Protein AF-A0A1V1P252-F1 (afdb_monomer_lite)

Sequence (259 aa):
MLVSGSYIGWMTQMMRDMFVGGRLRENEISSSLTFEEGMTAVYQYANYNQIELSYPLAIVINILAQSNPYYISSILETEWSERDFTSFSGIINTFAYEIIDRRSELHKTWIEYISSTLSKVNEKYAKKILLTLSKEREKEFARDEILDLIGWSEDQEAVLEKKLSQLIYGDLITQGRSAYHYKGIADDVLYLIFYHKYNFEIYHQESNVQGELYKKIEHLEKDKKSMQSQINELKGRMLELVVLRELNKCKKEKQALNI

Radius of gyration: 25.16 Å; chains: 1; bounding box: 51×50×89 Å

pLDDT: mean 89.25, std 8.89, range [43.81, 98.25]

Secondary structure (DSSP, 8-state):
-----S-HHHHHHHHHHHSTTT-S------SSPPHHHHHHHHHHHHHHTT----HHHHHHHHHHTTT-HHHHHHHHS---TT--SSSHHHHHHHHHHHHH-TTSHHHHHHHHHHHHHHTTS-HHHHHHHHHHHHHTTTS-EEHHHHHHHHT--GGGHHHHHHHHHHHHHTTSEEE-SSTTEEEE-S-HHHHHHHHHHHHHHHHS----HHHHHHHHHHHHHHHHHHHHHHHHHHHHHHHHHHHHHHHHHHHHHHHHS--

Organism: NCBI:txid890399

Foldseek 3Di:
DDDDDDLCLQVVVVCCVVPPDPNDDDDDDDLADPLVVLLVLLVVLCVVLVHDADPVLSSLQSVLQVRRSVSSNLLSVWPDPQADRPDPLSSLVSSLCLLQPCPGPNPVVVCVLVVVLCVVAPNLLVLQVLLVQQVVQVDKDFLVNSCVSSVHDPVCSVVSLVSVSSCVSSVSWDADPDSRIIHGPPDNSSNLNSQQPCVCVVPVDHHDSSVVSVVVVVVVVVVVVVVVVVVVVVVVVVVVVVVVVVVVVVVVVVVVVPD

Structure (mmCIF, N/CA/C/O backbone):
data_AF-A0A1V1P252-F1
#
_entry.id   AF-A0A1V1P252-F1
#
loop_
_atom_site.group_PDB
_atom_site.id
_atom_site.type_symbol
_atom_site.label_atom_id
_atom_site.label_alt_id
_atom_site.label_comp_id
_atom_site.label_asym_id
_atom_site.label_entity_id
_atom_site.label_seq_id
_atom_site.pdbx_PDB_ins_code
_atom_site.Cartn_x
_atom_site.Cartn_y
_atom_site.Cartn_z
_atom_site.occupancy
_atom_site.B_iso_or_equiv
_atom_site.auth_seq_id
_atom_site.auth_comp_id
_atom_site.auth_asym_id
_atom_site.auth_atom_id
_atom_site.pdbx_PDB_model_num
ATOM 1 N N . MET A 1 1 ? -7.904 26.382 -14.643 1.00 65.69 1 MET A N 1
ATOM 2 C CA . MET A 1 1 ? -8.345 25.090 -15.202 1.00 65.69 1 MET A CA 1
ATOM 3 C C . MET A 1 1 ? -7.940 24.023 -14.205 1.00 65.69 1 MET A C 1
ATOM 5 O O . MET A 1 1 ? -6.755 23.933 -13.917 1.00 65.69 1 MET A O 1
ATOM 9 N N . LEU A 1 2 ? -8.905 23.327 -13.606 1.00 67.00 2 LEU A N 1
ATOM 10 C CA . LEU A 1 2 ? -8.645 22.154 -12.771 1.00 67.00 2 LEU A CA 1
ATOM 11 C C . LEU A 1 2 ? -8.702 20.940 -13.699 1.00 67.00 2 LEU A C 1
ATOM 13 O O . LEU A 1 2 ? -9.687 20.792 -14.420 1.00 67.00 2 LEU A O 1
ATOM 17 N N . VAL A 1 3 ? -7.657 20.119 -13.711 1.00 64.50 3 VAL A N 1
ATOM 18 C CA . VAL A 1 3 ? -7.653 18.844 -14.433 1.00 64.50 3 VAL A CA 1
ATOM 19 C C . VAL A 1 3 ? -7.411 17.751 -13.403 1.00 64.50 3 VAL A C 1
ATOM 21 O O . VAL A 1 3 ? -6.432 17.820 -12.666 1.00 64.50 3 VAL A O 1
ATOM 24 N N . SER A 1 4 ? -8.326 16.790 -13.323 1.00 66.38 4 SER A N 1
ATOM 25 C CA . SER A 1 4 ? -8.248 15.629 -12.436 1.00 66.38 4 SER A CA 1
ATOM 26 C C . SER A 1 4 ? -8.407 14.345 -13.245 1.00 66.38 4 SER A C 1
ATOM 28 O O . SER A 1 4 ? -8.959 14.353 -14.346 1.00 66.38 4 SER A O 1
ATOM 30 N N . GLY A 1 5 ? -7.910 13.240 -12.701 1.00 62.06 5 GLY A N 1
ATOM 31 C CA . GLY A 1 5 ? -7.955 11.934 -13.345 1.00 62.06 5 GLY A CA 1
ATOM 32 C C . GLY A 1 5 ? -7.096 10.922 -12.600 1.00 62.06 5 GLY A C 1
ATOM 33 O O . GLY A 1 5 ? -6.225 11.294 -11.819 1.00 62.06 5 GLY A O 1
ATOM 34 N N . SER A 1 6 ? -7.371 9.646 -12.843 1.00 62.56 6 SER A N 1
ATOM 35 C CA . SER A 1 6 ? -6.838 8.534 -12.051 1.00 62.56 6 SER A CA 1
ATOM 36 C C . SER A 1 6 ? -5.469 8.019 -12.516 1.00 62.56 6 SER A C 1
ATOM 38 O O . SER A 1 6 ? -4.817 7.294 -11.781 1.00 62.56 6 SER A O 1
ATOM 40 N N . TYR A 1 7 ? -5.028 8.396 -13.722 1.00 70.38 7 TYR A N 1
ATOM 41 C CA . TYR A 1 7 ? -3.687 8.116 -14.255 1.00 70.38 7 TYR A CA 1
ATOM 42 C C . TYR A 1 7 ? -2.835 9.388 -14.181 1.00 70.38 7 TYR A C 1
ATOM 44 O O . TYR A 1 7 ? -2.593 10.053 -15.197 1.00 70.38 7 TYR A O 1
ATOM 52 N N . ILE A 1 8 ? -2.457 9.786 -12.967 1.00 75.81 8 ILE A N 1
ATOM 53 C CA . ILE A 1 8 ? -1.821 11.082 -12.708 1.00 75.81 8 ILE A CA 1
ATOM 54 C C . ILE A 1 8 ? -0.468 11.154 -13.415 1.00 75.81 8 ILE A C 1
ATOM 56 O O . ILE A 1 8 ? -0.193 12.164 -14.068 1.00 75.81 8 ILE A O 1
ATOM 60 N N . GLY A 1 9 ? 0.335 10.089 -13.380 1.00 78.69 9 GLY A N 1
ATOM 61 C CA . GLY A 1 9 ? 1.629 10.031 -14.058 1.00 78.69 9 GLY A CA 1
ATOM 62 C C . GLY A 1 9 ? 1.519 10.260 -15.570 1.00 78.69 9 GLY A C 1
ATOM 63 O O . GLY A 1 9 ? 2.200 11.128 -16.123 1.00 78.69 9 GLY A O 1
ATOM 64 N N . TRP A 1 10 ? 0.595 9.564 -16.240 1.00 78.31 10 TRP A N 1
ATOM 65 C CA . TRP A 1 10 ? 0.338 9.727 -17.677 1.00 78.31 10 TRP A CA 1
ATOM 66 C C . TRP A 1 10 ? -0.190 11.112 -18.043 1.00 78.31 10 TRP A C 1
ATOM 68 O O . TRP A 1 10 ? 0.282 11.722 -19.004 1.00 78.31 10 TRP A O 1
ATOM 78 N N . MET A 1 11 ? -1.152 11.633 -17.280 1.00 83.12 11 MET A N 1
ATOM 79 C CA . MET A 1 11 ? -1.670 12.980 -17.512 1.00 83.12 11 MET A CA 1
ATOM 80 C C . MET A 1 11 ? -0.582 14.034 -17.318 1.00 83.12 11 MET A C 1
ATOM 82 O O . MET A 1 11 ? -0.460 14.947 -18.133 1.00 83.12 11 MET A O 1
ATOM 86 N N . THR A 1 12 ? 0.234 13.894 -16.274 1.00 80.50 12 THR A N 1
ATOM 87 C CA . THR A 1 12 ? 1.339 14.811 -15.979 1.00 80.50 12 THR A CA 1
ATOM 88 C C . THR A 1 12 ? 2.374 14.776 -17.095 1.00 80.50 12 THR A C 1
ATOM 90 O O . THR A 1 12 ? 2.838 15.829 -17.529 1.00 80.50 12 THR A O 1
ATOM 93 N N . GLN A 1 13 ? 2.687 13.592 -17.629 1.00 80.38 13 GLN A N 1
ATOM 94 C CA . GLN A 1 13 ? 3.563 13.457 -18.790 1.00 80.38 13 GLN A CA 1
ATOM 95 C C . GLN A 1 13 ? 2.998 14.201 -20.008 1.00 80.38 13 GLN A C 1
ATOM 97 O O . GLN A 1 13 ? 3.677 15.063 -20.561 1.00 80.38 13 GLN A O 1
ATOM 102 N N . MET A 1 14 ? 1.739 13.940 -20.376 1.00 82.81 14 MET A N 1
ATOM 103 C CA . MET A 1 14 ? 1.089 14.625 -21.501 1.00 82.81 14 MET A CA 1
ATOM 104 C C . MET A 1 14 ? 1.091 16.148 -21.321 1.00 82.81 14 MET A C 1
ATOM 106 O O . MET A 1 14 ? 1.368 16.896 -22.257 1.00 82.81 14 MET A O 1
ATOM 110 N N . MET A 1 15 ? 0.811 16.626 -20.106 1.00 83.94 15 MET A N 1
ATOM 111 C CA . MET A 1 15 ? 0.840 18.052 -19.795 1.00 83.94 15 MET A CA 1
ATOM 112 C C . MET A 1 15 ? 2.245 18.642 -19.898 1.00 83.94 15 MET A C 1
ATOM 114 O O . MET A 1 15 ? 2.388 19.746 -20.416 1.00 83.94 15 MET A O 1
ATOM 118 N N . ARG A 1 16 ? 3.283 17.935 -19.444 1.00 81.56 16 ARG A N 1
ATOM 119 C CA . ARG A 1 16 ? 4.677 18.396 -19.545 1.00 81.56 16 ARG A CA 1
ATOM 120 C C . ARG A 1 16 ? 5.154 18.469 -20.994 1.00 81.56 16 ARG A C 1
ATOM 122 O O . ARG A 1 16 ? 5.845 19.427 -21.341 1.00 81.56 16 ARG A O 1
ATOM 129 N N . ASP A 1 17 ? 4.721 17.533 -21.835 1.00 84.06 17 ASP A N 1
ATOM 130 C CA . ASP A 1 17 ? 5.023 17.537 -23.269 1.00 84.06 17 ASP A CA 1
ATOM 131 C C . ASP A 1 17 ? 4.350 18.722 -23.986 1.00 84.06 17 ASP A C 1
ATOM 133 O O . ASP A 1 17 ? 4.949 19.361 -24.853 1.00 84.06 17 ASP A O 1
ATOM 137 N N . MET A 1 18 ? 3.117 19.066 -23.599 1.00 84.81 18 MET A N 1
ATOM 138 C CA . MET A 1 18 ? 2.364 20.173 -24.204 1.00 84.81 18 MET A CA 1
ATOM 139 C C . MET A 1 18 ? 2.724 21.555 -23.632 1.00 84.81 18 MET A C 1
ATOM 141 O O . MET A 1 18 ? 2.702 22.557 -24.352 1.00 84.81 18 MET A O 1
ATOM 145 N N . PHE A 1 19 ? 3.055 21.639 -22.343 1.00 84.12 19 PHE A N 1
ATOM 146 C CA . PHE A 1 19 ? 3.259 22.887 -21.600 1.00 84.12 19 PHE A CA 1
ATOM 147 C C . PHE A 1 19 ? 4.690 22.998 -21.056 1.00 84.12 19 PHE A C 1
ATOM 149 O O . PHE A 1 19 ? 4.935 23.077 -19.851 1.00 84.12 19 PHE A O 1
ATOM 156 N N . VAL A 1 20 ? 5.645 23.058 -21.984 1.00 81.44 20 VAL A N 1
ATOM 157 C CA . VAL A 1 20 ? 7.089 23.117 -21.706 1.00 81.44 20 VAL A CA 1
ATOM 158 C C . VAL A 1 20 ? 7.492 24.392 -20.948 1.00 81.44 20 VAL A C 1
ATOM 160 O O . VAL A 1 20 ? 6.924 25.467 -21.155 1.00 81.44 20 VAL A O 1
ATOM 163 N N . GLY A 1 21 ? 8.531 24.291 -20.112 1.00 79.06 21 GLY A N 1
ATOM 164 C CA . GLY A 1 21 ? 9.187 25.440 -19.474 1.00 79.06 21 GLY A CA 1
ATOM 165 C C . GLY A 1 21 ? 8.569 25.880 -18.145 1.00 79.06 21 GLY A C 1
ATOM 166 O O . GLY A 1 21 ? 8.622 27.062 -17.822 1.00 79.06 21 GLY A O 1
ATOM 167 N N . GLY A 1 22 ? 7.955 24.959 -17.392 1.00 75.50 22 GLY A N 1
ATOM 168 C CA . GLY A 1 22 ? 7.404 25.253 -16.060 1.00 75.50 22 GLY A CA 1
ATOM 169 C C . GLY A 1 22 ? 6.132 26.105 -16.091 1.00 75.50 22 GLY A C 1
ATOM 170 O O . GLY A 1 22 ? 5.841 26.830 -15.146 1.00 75.50 22 GLY A O 1
ATOM 171 N N . ARG A 1 23 ? 5.376 26.048 -17.195 1.00 82.81 23 ARG A N 1
ATOM 172 C CA . ARG A 1 23 ? 4.155 26.847 -17.402 1.00 82.81 23 ARG A CA 1
ATOM 173 C C . ARG A 1 23 ? 2.971 26.402 -16.541 1.00 82.81 23 ARG A C 1
ATOM 175 O O . ARG A 1 23 ? 1.981 27.124 -16.458 1.00 82.81 23 ARG A O 1
ATOM 182 N N . LEU A 1 24 ? 3.062 25.225 -15.929 1.00 81.81 24 LEU A N 1
ATOM 183 C CA . LEU A 1 24 ? 2.060 24.681 -15.025 1.00 81.81 24 LEU A CA 1
ATOM 184 C C . LEU A 1 24 ? 2.634 24.597 -13.614 1.00 81.81 24 LEU A C 1
ATOM 186 O O . LEU A 1 24 ? 3.789 24.224 -13.422 1.00 81.81 24 LEU A O 1
ATOM 190 N N . ARG A 1 25 ? 1.798 24.935 -12.631 1.00 79.81 25 ARG A N 1
ATOM 191 C CA . ARG A 1 25 ? 2.077 24.688 -11.219 1.00 79.81 25 ARG A CA 1
ATOM 192 C C . ARG A 1 25 ? 1.391 23.391 -10.817 1.00 79.81 25 ARG A C 1
ATOM 194 O O . ARG A 1 25 ? 0.171 23.289 -10.917 1.00 79.81 25 ARG A O 1
ATOM 201 N N . GLU A 1 26 ? 2.180 22.443 -10.343 1.00 77.12 26 GLU A N 1
ATOM 202 C CA . GLU A 1 26 ? 1.696 21.188 -9.780 1.00 77.12 26 GLU A CA 1
ATOM 203 C C . GLU A 1 26 ? 1.415 21.414 -8.284 1.00 77.12 26 GLU A C 1
ATOM 205 O O . GLU A 1 26 ? 2.246 21.974 -7.567 1.00 77.12 26 GLU A O 1
ATOM 210 N N . ASN A 1 27 ? 0.220 21.044 -7.824 1.00 80.38 27 ASN A N 1
ATOM 211 C CA . ASN A 1 27 ? -0.103 20.968 -6.402 1.00 80.38 27 ASN A CA 1
ATOM 212 C C . ASN A 1 27 ? -0.583 19.543 -6.140 1.00 80.38 27 ASN A C 1
ATOM 214 O O . ASN A 1 27 ? -1.620 19.138 -6.666 1.00 80.38 27 ASN A O 1
ATOM 218 N N . GLU A 1 28 ? 0.188 18.796 -5.363 1.00 77.88 28 GLU A N 1
ATOM 219 C CA . GLU A 1 28 ? -0.139 17.423 -5.004 1.00 77.88 28 GLU A CA 1
ATOM 220 C C . GLU A 1 28 ? -1.173 17.404 -3.874 1.00 77.88 28 GLU A C 1
ATOM 222 O O . GLU A 1 28 ? -1.102 18.195 -2.930 1.00 77.88 28 GLU A O 1
ATOM 227 N N . ILE A 1 29 ? -2.146 16.504 -3.987 1.00 82.25 29 ILE A N 1
ATOM 228 C CA . ILE A 1 29 ? -3.116 16.211 -2.937 1.00 82.25 29 ILE A CA 1
ATOM 229 C C . ILE A 1 29 ? -2.912 14.746 -2.577 1.00 82.25 29 ILE A C 1
ATOM 231 O O . ILE A 1 29 ? -2.927 13.891 -3.460 1.00 82.25 29 ILE A O 1
ATOM 235 N N . SER A 1 30 ? -2.717 14.473 -1.288 1.00 85.06 30 SER A N 1
ATOM 236 C CA . SER A 1 30 ? -2.606 13.105 -0.788 1.00 85.06 30 SER A CA 1
ATOM 237 C C . SER A 1 30 ? -3.851 12.299 -1.162 1.00 85.06 30 SER A C 1
ATOM 239 O O . SER A 1 30 ? -4.976 12.766 -0.979 1.00 85.06 30 SER A O 1
ATOM 241 N N . SER A 1 31 ? -3.648 11.077 -1.652 1.00 84.75 31 SER A N 1
ATOM 242 C CA . SER A 1 31 ? -4.728 10.113 -1.881 1.00 84.75 31 SER A CA 1
ATOM 243 C C . SER A 1 31 ? -5.322 9.583 -0.572 1.00 84.75 31 SER A C 1
ATOM 245 O O . SER A 1 31 ? -6.481 9.174 -0.547 1.00 84.75 31 SER A O 1
ATOM 247 N N . SER A 1 32 ? -4.553 9.628 0.519 1.00 92.25 32 SER A N 1
ATOM 248 C CA . SER A 1 32 ? -5.004 9.270 1.862 1.00 92.25 32 SER A CA 1
ATOM 249 C C . SER A 1 32 ? -5.389 10.497 2.680 1.00 92.25 32 SER A C 1
ATOM 251 O O . SER A 1 32 ? -4.718 11.532 2.644 1.00 92.25 32 SER A O 1
ATOM 253 N N . LEU A 1 33 ? -6.449 10.341 3.464 1.00 95.31 33 LEU A N 1
ATOM 254 C CA . LEU A 1 33 ? -6.864 11.280 4.498 1.00 95.31 33 LEU A CA 1
ATOM 255 C C . LEU A 1 33 ? -5.892 11.244 5.687 1.00 95.31 33 LEU A C 1
ATOM 257 O O . LEU A 1 33 ? -5.120 10.295 5.854 1.00 95.31 33 LEU A O 1
ATOM 261 N N . THR A 1 34 ? -5.960 12.248 6.564 1.00 96.00 34 THR A N 1
ATOM 262 C CA . THR A 1 34 ? -5.354 12.111 7.897 1.00 96.00 34 THR A CA 1
ATOM 263 C C . THR A 1 34 ? -6.042 10.995 8.686 1.00 96.00 34 THR A C 1
ATOM 265 O O . THR A 1 34 ? -7.162 10.598 8.370 1.00 96.00 34 THR A O 1
ATOM 268 N N . PHE A 1 35 ? -5.406 10.500 9.752 1.00 94.38 35 PHE A N 1
ATOM 269 C CA . PHE A 1 35 ? -5.987 9.422 10.558 1.00 94.38 35 PHE A CA 1
ATOM 270 C C . PHE A 1 35 ? -7.397 9.767 11.075 1.00 94.38 35 PHE A C 1
ATOM 272 O O . PHE A 1 35 ? -8.301 8.944 10.957 1.00 94.38 35 PHE A O 1
ATOM 279 N N . GLU A 1 36 ? -7.604 10.984 11.589 1.00 94.38 36 GLU A N 1
ATOM 280 C CA . GLU A 1 36 ? -8.894 11.449 12.132 1.00 94.38 36 GLU A CA 1
ATOM 281 C C . GLU A 1 36 ? -9.969 11.630 11.048 1.00 94.38 36 GLU A C 1
ATOM 283 O O . GLU A 1 36 ? -11.133 11.261 11.230 1.00 94.38 36 GLU A O 1
ATOM 288 N N . GLU A 1 37 ? -9.583 12.160 9.887 1.00 97.44 37 GLU A N 1
ATOM 289 C CA . GLU A 1 37 ? -10.472 12.258 8.725 1.00 97.44 37 GLU A CA 1
ATOM 290 C C . GLU A 1 37 ? -10.829 10.865 8.190 1.00 97.44 37 GLU A C 1
ATOM 292 O O . GLU A 1 37 ? -11.988 10.606 7.878 1.00 97.44 37 GLU A O 1
ATOM 297 N N . GLY A 1 38 ? -9.868 9.938 8.162 1.00 97.38 38 GLY A N 1
ATOM 298 C CA . GLY A 1 38 ? -10.085 8.536 7.813 1.00 97.38 38 GLY A CA 1
ATOM 299 C C . GLY A 1 38 ? -11.037 7.834 8.783 1.00 97.38 38 GLY A C 1
ATOM 300 O O . GLY A 1 38 ? -11.966 7.160 8.349 1.00 97.38 38 GLY A O 1
ATOM 301 N N . MET A 1 39 ? -10.896 8.062 10.095 1.00 97.88 39 MET A N 1
ATOM 302 C CA . MET A 1 39 ? -11.854 7.579 11.100 1.00 97.88 39 MET A CA 1
ATOM 303 C C . MET A 1 39 ? -13.258 8.138 10.851 1.00 97.88 39 MET A C 1
ATOM 305 O O . MET A 1 39 ? -14.244 7.404 10.929 1.00 97.88 39 MET A O 1
ATOM 309 N N . THR A 1 40 ? -13.353 9.427 10.520 1.00 97.75 40 THR A N 1
ATOM 310 C CA . THR A 1 40 ? -14.626 10.069 10.173 1.00 97.75 40 THR A CA 1
ATOM 311 C C . THR A 1 40 ? -15.244 9.412 8.941 1.00 97.75 40 THR A C 1
ATOM 313 O O . THR A 1 40 ? -16.427 9.073 8.965 1.00 97.75 40 THR A O 1
ATOM 316 N N . ALA A 1 41 ? -14.446 9.162 7.900 1.00 98.19 41 ALA A N 1
ATOM 317 C CA . ALA A 1 41 ? -14.889 8.472 6.697 1.00 98.19 41 ALA A CA 1
ATOM 318 C C . ALA A 1 41 ? -15.391 7.053 7.011 1.00 98.19 41 ALA A C 1
ATOM 320 O O . ALA A 1 41 ? -16.488 6.702 6.586 1.00 98.19 41 ALA A O 1
ATOM 321 N N . VAL A 1 42 ? -14.664 6.270 7.820 1.00 98.25 42 VAL A N 1
ATOM 322 C CA . VAL A 1 42 ? -15.101 4.927 8.248 1.00 98.25 42 VAL A CA 1
ATOM 323 C C . VAL A 1 42 ? -16.496 4.971 8.872 1.00 98.25 42 VAL A C 1
ATOM 325 O O . VAL A 1 42 ? -17.366 4.202 8.469 1.00 98.25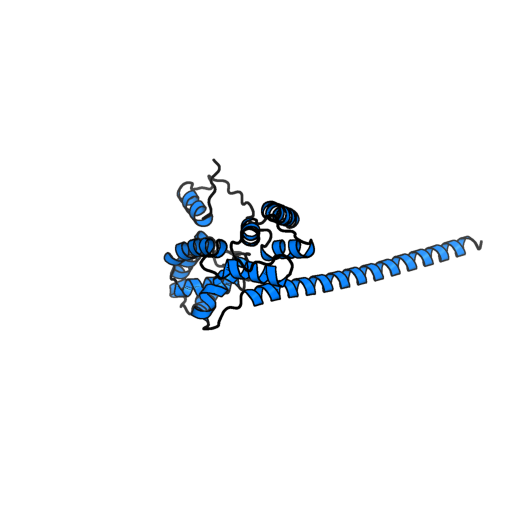 42 VAL A O 1
ATOM 328 N N . TYR A 1 43 ? -16.751 5.888 9.810 1.00 98.06 43 TYR A N 1
ATOM 329 C CA . TYR A 1 43 ? -18.076 5.997 10.428 1.00 98.06 43 TYR A CA 1
ATOM 330 C C . TYR A 1 43 ? -19.153 6.490 9.462 1.00 98.06 43 TYR A C 1
ATOM 332 O O . TYR A 1 43 ? -20.292 6.034 9.545 1.00 98.06 43 TYR A O 1
ATOM 340 N N . GLN A 1 44 ? -18.819 7.400 8.546 1.00 98.12 44 GLN A N 1
ATOM 341 C CA . GLN A 1 44 ? -19.766 7.889 7.544 1.00 98.12 44 GLN A CA 1
ATOM 342 C C . GLN A 1 44 ? -20.200 6.774 6.589 1.00 98.12 44 GLN A C 1
ATOM 344 O O . GLN A 1 44 ? -21.402 6.575 6.408 1.00 98.12 44 GLN A O 1
ATOM 349 N N . TYR A 1 45 ? -19.251 6.008 6.048 1.00 97.88 45 TYR A N 1
ATOM 350 C CA . TYR A 1 45 ? -19.547 4.861 5.190 1.00 97.88 45 TYR A CA 1
ATOM 351 C C . TYR A 1 45 ? -20.264 3.746 5.957 1.00 97.88 45 TYR A C 1
ATOM 353 O O . TYR A 1 45 ? -21.232 3.186 5.447 1.00 97.88 45 TYR A O 1
ATOM 361 N N . ALA A 1 46 ? -19.864 3.450 7.198 1.00 97.38 46 ALA A N 1
ATOM 362 C CA . ALA A 1 46 ? -20.547 2.452 8.020 1.00 97.38 46 ALA A CA 1
ATOM 363 C C . ALA A 1 46 ? -22.008 2.847 8.286 1.00 97.38 46 ALA A C 1
ATOM 365 O O . ALA A 1 46 ? -22.907 2.030 8.108 1.00 97.38 46 ALA A O 1
ATOM 366 N N . ASN A 1 47 ? -22.266 4.113 8.630 1.00 97.31 47 ASN A N 1
ATOM 367 C CA . ASN A 1 47 ? -23.621 4.620 8.845 1.00 97.31 47 ASN A CA 1
ATOM 368 C C . ASN A 1 47 ? -24.465 4.584 7.561 1.00 97.31 47 ASN A C 1
ATOM 370 O O . ASN A 1 47 ? -25.620 4.168 7.599 1.00 97.31 47 ASN A O 1
ATOM 374 N N . TYR A 1 48 ? -23.886 4.974 6.420 1.00 97.19 48 TYR A N 1
ATOM 375 C CA . TYR A 1 48 ? -24.551 4.884 5.118 1.00 97.19 48 TYR A CA 1
ATOM 376 C C . TYR A 1 48 ? -24.976 3.443 4.789 1.00 97.19 48 TYR A C 1
ATOM 378 O O . TYR A 1 48 ? -26.111 3.214 4.373 1.00 97.19 48 TYR A O 1
ATOM 386 N N . ASN A 1 49 ? -24.103 2.473 5.070 1.00 96.19 49 ASN A N 1
ATOM 387 C CA . ASN A 1 49 ? -24.338 1.046 4.843 1.00 96.19 49 ASN A CA 1
ATOM 388 C C . ASN A 1 49 ? -25.074 0.338 5.997 1.00 96.19 49 ASN A C 1
ATOM 390 O O . ASN A 1 49 ? -25.258 -0.877 5.948 1.00 96.19 49 ASN A O 1
ATOM 394 N N . GLN A 1 50 ? -25.507 1.076 7.027 1.00 96.75 50 GLN A N 1
ATOM 395 C CA . GLN A 1 50 ? -26.202 0.542 8.208 1.00 96.75 50 GLN A CA 1
ATOM 396 C C . GLN A 1 50 ? -25.408 -0.553 8.947 1.00 96.75 50 GLN A C 1
ATOM 398 O O . GLN A 1 50 ? -25.975 -1.502 9.488 1.00 96.75 50 GLN A O 1
ATOM 403 N N . ILE A 1 51 ? -24.082 -0.419 8.977 1.00 96.50 51 ILE A N 1
ATOM 404 C CA . ILE A 1 51 ? -23.166 -1.321 9.675 1.00 96.50 51 ILE A CA 1
ATOM 405 C C . ILE A 1 51 ? -22.918 -0.770 11.079 1.00 96.50 51 ILE A C 1
ATOM 407 O O . ILE A 1 51 ? -22.357 0.315 11.246 1.00 96.50 51 ILE A O 1
ATOM 411 N N . GLU A 1 52 ? -23.302 -1.533 12.101 1.00 94.69 52 GLU A N 1
ATOM 412 C CA . GLU A 1 52 ? -22.919 -1.227 13.478 1.00 94.69 52 GLU A CA 1
ATOM 413 C C . GLU A 1 52 ? -21.450 -1.598 13.691 1.00 94.69 52 GLU A C 1
ATOM 415 O O . GLU A 1 52 ? -21.047 -2.746 13.503 1.00 94.69 52 GLU A O 1
ATOM 420 N N . LEU A 1 53 ? -20.641 -0.612 14.080 1.00 93.62 53 LEU A N 1
ATOM 421 C CA . LEU A 1 53 ? -19.200 -0.775 14.167 1.00 93.62 53 LEU A CA 1
ATOM 422 C C . LEU A 1 53 ? -18.667 -0.281 15.510 1.00 93.62 53 LEU A C 1
ATOM 424 O O . LEU A 1 53 ? -18.861 0.873 15.896 1.00 93.62 53 LEU A O 1
ATOM 428 N N . SER A 1 54 ? -17.951 -1.151 16.220 1.00 93.31 54 SER A N 1
ATOM 429 C CA . SER A 1 54 ? -17.278 -0.754 17.456 1.00 93.31 54 SER A CA 1
ATOM 430 C C . SER A 1 54 ? -16.028 0.083 17.164 1.00 93.31 54 SER A C 1
ATOM 432 O O . SER A 1 54 ? -15.360 -0.087 16.142 1.00 93.31 54 SER A O 1
ATOM 434 N N . TYR A 1 55 ? -15.662 0.960 18.101 1.00 91.12 55 TYR A N 1
ATOM 435 C CA . TYR A 1 55 ? -14.490 1.831 17.962 1.00 91.12 55 TYR A CA 1
ATOM 436 C C . TYR A 1 55 ? -13.170 1.086 17.655 1.00 91.12 55 TYR A C 1
ATOM 438 O O . TYR A 1 55 ? -12.442 1.520 16.761 1.00 91.12 55 TYR A O 1
ATOM 446 N N . PRO A 1 56 ? -12.840 -0.051 18.309 1.00 91.88 56 PRO A N 1
ATOM 447 C CA . PRO A 1 56 ? -11.642 -0.820 17.963 1.00 91.88 56 PRO A CA 1
ATOM 448 C C . PRO A 1 56 ? -11.642 -1.352 16.524 1.00 91.88 56 PRO A C 1
ATOM 450 O O . PRO A 1 56 ? -10.592 -1.387 15.885 1.00 91.88 56 PRO A O 1
ATOM 453 N N . LEU A 1 57 ? -12.809 -1.738 16.006 1.00 93.56 57 LEU A N 1
ATOM 454 C CA . LEU A 1 57 ? -12.957 -2.233 14.639 1.00 93.56 57 LEU A CA 1
ATOM 455 C C . LEU A 1 57 ? -12.850 -1.092 13.614 1.00 93.56 57 LEU A C 1
ATOM 457 O O . LEU A 1 57 ? -12.224 -1.283 12.573 1.00 93.56 57 LEU A O 1
ATOM 461 N N . ALA A 1 58 ? -13.336 0.115 13.942 1.00 95.38 58 ALA A N 1
ATOM 462 C CA . ALA A 1 58 ? -13.158 1.312 13.105 1.00 95.38 58 ALA A CA 1
ATOM 463 C C . ALA A 1 58 ? -11.680 1.632 12.884 1.00 95.38 58 ALA A C 1
ATOM 465 O O . ALA A 1 58 ? -11.256 1.891 11.758 1.00 95.38 58 ALA A O 1
ATOM 466 N N . ILE A 1 59 ? -10.891 1.562 13.960 1.00 94.38 59 ILE A N 1
ATOM 467 C CA . ILE A 1 59 ? -9.443 1.769 13.897 1.00 94.38 59 ILE A CA 1
ATOM 468 C C . ILE A 1 59 ? -8.803 0.762 12.946 1.00 94.38 59 ILE A C 1
ATOM 470 O O . ILE A 1 59 ? -7.972 1.146 12.126 1.00 94.38 59 ILE A O 1
ATOM 474 N N . VAL A 1 60 ? -9.183 -0.515 13.034 1.00 94.50 60 VAL A N 1
ATOM 475 C CA . VAL A 1 60 ? -8.610 -1.550 12.170 1.00 94.50 60 VAL A CA 1
ATOM 476 C C . VAL A 1 60 ? -8.934 -1.299 10.705 1.00 94.50 60 VAL A C 1
ATOM 478 O O . VAL A 1 60 ? -8.013 -1.342 9.894 1.00 94.50 60 VAL A O 1
ATOM 481 N N . ILE A 1 61 ? -10.179 -0.957 10.363 1.00 96.19 61 ILE A N 1
ATOM 482 C CA . ILE A 1 61 ? -10.536 -0.599 8.981 1.00 96.19 61 ILE A CA 1
ATOM 483 C C . ILE A 1 61 ? -9.680 0.575 8.502 1.00 96.19 61 ILE A C 1
ATOM 485 O O . ILE A 1 61 ? -9.047 0.476 7.455 1.00 96.19 61 ILE A O 1
ATOM 489 N N . ASN A 1 62 ? -9.590 1.649 9.290 1.00 95.94 62 ASN A N 1
ATOM 490 C CA . ASN A 1 62 ? -8.829 2.841 8.920 1.00 95.94 62 ASN A CA 1
ATOM 491 C C . ASN A 1 62 ? -7.330 2.546 8.707 1.00 95.94 62 ASN A C 1
ATOM 493 O O . ASN A 1 62 ? -6.722 3.042 7.762 1.00 95.94 62 ASN A O 1
ATOM 497 N N . ILE A 1 63 ? -6.732 1.706 9.556 1.00 94.06 63 ILE A N 1
ATOM 498 C CA . ILE A 1 63 ? -5.328 1.282 9.452 1.00 94.06 63 ILE A CA 1
ATOM 499 C C . ILE A 1 63 ? -5.090 0.389 8.232 1.00 94.06 63 ILE A C 1
ATOM 501 O O . ILE A 1 63 ? -4.099 0.569 7.516 1.00 94.06 63 ILE A O 1
ATOM 505 N N . LEU A 1 64 ? -5.958 -0.602 8.010 1.00 94.50 64 LEU A N 1
ATOM 506 C CA . LEU A 1 64 ? -5.844 -1.522 6.880 1.00 94.50 64 LEU A CA 1
ATOM 507 C C . LEU A 1 64 ? -5.989 -0.773 5.557 1.00 94.50 64 LEU A C 1
ATOM 509 O O . LEU A 1 64 ? -5.171 -0.962 4.662 1.00 94.50 64 LEU A O 1
ATOM 513 N N . ALA A 1 65 ? -6.958 0.137 5.497 1.00 94.75 65 ALA A N 1
ATOM 514 C CA . ALA A 1 65 ? -7.207 1.023 4.372 1.00 94.75 65 ALA A CA 1
ATOM 515 C C . ALA A 1 65 ? -6.221 2.202 4.280 1.00 94.75 65 ALA A C 1
ATOM 517 O O . ALA A 1 65 ? -6.339 3.006 3.364 1.00 94.75 65 ALA A O 1
ATOM 518 N N . GLN A 1 66 ? -5.276 2.351 5.217 1.00 94.31 66 GLN A N 1
ATOM 519 C CA . GLN A 1 66 ? -4.299 3.454 5.254 1.00 94.31 66 GLN A CA 1
ATOM 520 C C . GLN A 1 66 ? -4.941 4.850 5.128 1.00 94.31 66 GLN A C 1
ATOM 522 O O . GLN A 1 66 ? -4.420 5.728 4.437 1.00 94.31 66 GLN A O 1
ATOM 527 N N . SER A 1 67 ? -6.111 5.034 5.748 1.00 96.44 67 SER A N 1
ATOM 528 C CA . SER A 1 67 ? -6.955 6.233 5.628 1.00 96.44 67 SER A CA 1
ATOM 529 C C . SER A 1 67 ? -7.287 6.642 4.184 1.00 96.44 67 SER A C 1
ATOM 531 O O . SER A 1 67 ? -7.672 7.782 3.930 1.00 96.44 67 SER A O 1
ATOM 533 N N . ASN A 1 68 ? -7.165 5.723 3.226 1.00 95.31 68 ASN A N 1
ATOM 534 C CA . ASN A 1 68 ? -7.555 5.950 1.846 1.00 95.31 68 ASN A CA 1
ATOM 535 C C . ASN A 1 68 ? -9.081 5.776 1.726 1.00 95.31 68 ASN A C 1
ATOM 537 O O . ASN A 1 68 ? -9.593 4.685 2.000 1.00 95.31 68 ASN A O 1
ATOM 541 N N . PRO A 1 69 ? -9.826 6.817 1.311 1.00 95.19 69 PRO A N 1
ATOM 542 C CA . PRO A 1 69 ? -11.282 6.769 1.262 1.00 95.19 69 PRO A CA 1
ATOM 543 C C . PRO A 1 69 ? -11.806 5.719 0.277 1.00 95.19 69 PRO A C 1
ATOM 545 O O . PRO A 1 69 ? -12.864 5.155 0.535 1.00 95.19 69 PRO A O 1
ATOM 548 N N . TYR A 1 70 ? -11.063 5.414 -0.794 1.00 94.06 70 TYR A N 1
ATOM 549 C CA . TYR A 1 70 ? -11.430 4.370 -1.753 1.00 94.06 70 TYR A CA 1
ATOM 550 C C . TYR A 1 70 ? -11.305 2.964 -1.150 1.00 94.06 70 TYR A C 1
ATOM 552 O O . TYR A 1 70 ? -12.160 2.107 -1.358 1.00 94.06 70 TYR A O 1
ATOM 560 N N . TYR A 1 71 ? -10.262 2.712 -0.356 1.00 95.81 71 TYR A N 1
ATOM 561 C CA . TYR A 1 71 ? -10.112 1.425 0.331 1.00 95.81 71 TYR A CA 1
ATOM 562 C C . TYR A 1 71 ? -11.133 1.268 1.455 1.00 95.81 71 TYR A C 1
ATOM 564 O O . TYR A 1 71 ? -11.683 0.184 1.634 1.00 95.81 71 TYR A O 1
ATOM 572 N N . ILE A 1 72 ? -11.426 2.353 2.180 1.00 97.56 72 ILE A N 1
ATOM 573 C CA . ILE A 1 72 ? -12.481 2.370 3.199 1.00 97.56 72 ILE A CA 1
ATOM 574 C C . ILE A 1 72 ? -13.835 2.022 2.570 1.00 97.56 72 ILE A C 1
ATOM 576 O O . ILE A 1 72 ? -14.525 1.145 3.095 1.00 97.56 72 ILE A O 1
ATOM 580 N N . SER A 1 73 ? -14.204 2.672 1.459 1.00 96.56 73 SER A N 1
ATOM 581 C CA . SER A 1 73 ? -15.468 2.384 0.776 1.00 96.56 73 SER A CA 1
ATOM 582 C C . SER A 1 73 ? -15.489 0.954 0.241 1.00 96.56 73 SER A C 1
ATOM 584 O O . SER A 1 73 ? -16.430 0.232 0.538 1.00 96.56 73 SER A O 1
ATOM 586 N N . SER A 1 74 ? -14.414 0.487 -0.408 1.00 95.69 74 SER A N 1
ATOM 587 C CA . SER A 1 74 ? -14.322 -0.891 -0.927 1.00 95.69 74 SER A CA 1
ATOM 588 C C . SER A 1 74 ? -14.559 -1.950 0.160 1.00 95.69 74 SER A C 1
ATOM 590 O O . SER A 1 74 ? -15.229 -2.951 -0.076 1.00 95.69 74 SER A O 1
ATOM 592 N N . ILE A 1 75 ? -14.045 -1.729 1.378 1.00 96.69 75 ILE A N 1
ATOM 593 C CA . ILE A 1 75 ? -14.274 -2.636 2.512 1.00 96.69 75 ILE A CA 1
ATOM 594 C C . ILE A 1 75 ? -15.740 -2.602 2.960 1.00 96.69 75 ILE A C 1
ATOM 596 O O . ILE A 1 75 ? -16.333 -3.657 3.167 1.00 96.69 75 ILE A O 1
ATOM 600 N N . LEU A 1 76 ? -16.311 -1.412 3.163 1.00 97.31 76 LEU A N 1
ATOM 601 C CA . LEU A 1 76 ? -17.633 -1.242 3.785 1.00 97.31 76 LEU A CA 1
ATOM 602 C C . LEU A 1 76 ? -18.802 -1.458 2.814 1.00 97.31 76 LEU A C 1
ATOM 604 O O . LEU A 1 76 ? -19.895 -1.809 3.254 1.00 97.31 76 LEU A O 1
ATOM 608 N N . GLU A 1 77 ? -18.567 -1.283 1.517 1.00 96.00 77 GLU A N 1
ATOM 609 C CA . GLU A 1 77 ? -19.554 -1.428 0.438 1.00 96.00 77 GLU A CA 1
ATOM 610 C C . GLU A 1 77 ? -19.421 -2.766 -0.305 1.00 96.00 77 GLU A C 1
ATOM 612 O O . GLU A 1 77 ? -20.159 -3.025 -1.253 1.00 96.00 77 GLU A O 1
ATOM 617 N N . THR A 1 78 ? -18.521 -3.646 0.145 1.00 95.31 78 THR A N 1
ATOM 618 C CA . THR A 1 78 ? -18.303 -4.971 -0.449 1.00 95.31 78 THR A CA 1
ATOM 619 C C . THR A 1 78 ? -19.604 -5.761 -0.637 1.00 95.31 78 THR A C 1
ATOM 621 O O . THR A 1 78 ? -20.449 -5.876 0.260 1.00 95.31 78 THR A O 1
ATOM 624 N N . GLU A 1 79 ? -19.738 -6.404 -1.794 1.00 93.31 79 GLU A N 1
ATOM 625 C CA . GLU A 1 79 ? -20.861 -7.292 -2.110 1.00 93.31 79 GLU A CA 1
ATOM 626 C C . GLU A 1 79 ? -20.666 -8.721 -1.574 1.00 93.31 79 GLU A C 1
ATOM 628 O O . GLU A 1 79 ? -21.518 -9.589 -1.781 1.00 93.31 79 GLU A O 1
ATOM 633 N N . TRP A 1 80 ? -19.556 -8.999 -0.881 1.00 95.94 80 TRP A N 1
ATOM 634 C CA . TRP A 1 80 ? -19.271 -10.338 -0.381 1.00 95.94 80 TRP A CA 1
ATOM 635 C C . TRP A 1 80 ? -20.291 -10.785 0.671 1.00 95.94 80 TRP A C 1
ATOM 637 O O . TRP A 1 80 ? -20.467 -10.152 1.712 1.00 95.94 80 TRP A O 1
ATOM 647 N N . SER A 1 81 ? -20.950 -11.918 0.423 1.00 94.06 81 SER A N 1
ATOM 648 C CA . SER A 1 81 ? -22.027 -12.423 1.282 1.00 94.06 81 SER A CA 1
ATOM 649 C C . SER A 1 81 ? -21.563 -12.883 2.665 1.00 94.06 81 SER A C 1
ATOM 651 O O . SER A 1 81 ? -22.378 -12.948 3.578 1.00 94.06 81 SER A O 1
ATOM 653 N N . GLU A 1 82 ? -20.281 -13.222 2.818 1.00 95.69 82 GLU A N 1
ATOM 654 C CA . GLU A 1 82 ? -19.691 -13.680 4.086 1.00 95.69 82 GLU A CA 1
ATOM 655 C C . GLU A 1 82 ? -18.956 -12.555 4.835 1.00 95.69 82 GLU A C 1
ATOM 657 O O . GLU A 1 82 ? -18.223 -12.822 5.788 1.00 95.69 82 GLU A O 1
ATOM 662 N N . ARG A 1 83 ? -19.144 -11.292 4.422 1.00 95.25 83 ARG A N 1
ATOM 663 C CA . ARG A 1 83 ? -18.575 -10.136 5.123 1.00 95.25 83 ARG A CA 1
ATOM 664 C C . ARG A 1 83 ? -19.003 -10.123 6.592 1.00 95.25 83 ARG A C 1
ATOM 666 O O . ARG A 1 83 ? -20.171 -10.340 6.918 1.00 95.25 83 ARG A O 1
ATOM 673 N N . ASP A 1 84 ? -18.061 -9.811 7.472 1.00 95.44 84 ASP A N 1
ATOM 674 C CA . ASP A 1 84 ? -18.294 -9.734 8.913 1.00 95.44 84 ASP A CA 1
ATOM 675 C C . ASP A 1 84 ? -17.569 -8.522 9.504 1.00 95.44 84 ASP A C 1
ATOM 677 O O . ASP A 1 84 ? -16.342 -8.440 9.494 1.00 95.44 84 ASP A O 1
ATOM 681 N N . PHE A 1 85 ? -18.343 -7.589 10.056 1.00 96.44 85 PHE A N 1
ATOM 682 C CA . PHE A 1 85 ? -17.838 -6.382 10.716 1.00 96.44 85 PHE A CA 1
ATOM 683 C C . PHE A 1 85 ? -17.975 -6.439 12.242 1.00 96.44 85 PHE A C 1
ATOM 685 O O . PHE A 1 85 ? -17.808 -5.426 12.917 1.00 96.44 85 PHE A O 1
ATOM 692 N N . THR A 1 86 ? -18.275 -7.616 12.800 1.00 94.75 86 THR A N 1
ATOM 693 C CA . THR A 1 86 ? -18.407 -7.832 14.249 1.00 94.75 86 THR A CA 1
ATOM 694 C C . THR A 1 86 ? -17.114 -8.336 14.894 1.00 94.75 86 THR A C 1
ATOM 696 O O . THR A 1 86 ? -16.980 -8.310 16.119 1.00 94.75 86 THR A O 1
ATOM 699 N N . SER A 1 87 ? -16.134 -8.757 14.087 1.00 93.88 87 SER A N 1
ATOM 700 C CA . SER A 1 87 ? -14.866 -9.320 14.552 1.00 93.88 87 SER A CA 1
ATOM 701 C C . SER A 1 87 ? -13.663 -8.820 13.742 1.00 93.88 87 SER A C 1
ATOM 703 O O . SER A 1 87 ? -13.779 -8.454 12.572 1.00 93.88 87 SER A O 1
ATOM 705 N N . PHE A 1 88 ? -12.468 -8.845 14.347 1.00 91.94 88 PHE A N 1
ATOM 706 C CA . PHE A 1 88 ? -11.219 -8.509 13.646 1.00 91.94 88 PHE A CA 1
ATOM 707 C C . PHE A 1 88 ? -10.934 -9.462 12.480 1.00 91.94 88 PHE A C 1
ATOM 709 O O . PHE A 1 88 ? -10.516 -9.028 11.408 1.00 91.94 88 PHE A O 1
ATOM 716 N N . SER A 1 89 ? -11.189 -10.759 12.679 1.00 94.31 89 SER A N 1
ATOM 717 C CA . SER A 1 89 ? -11.062 -11.778 11.636 1.00 94.31 89 SER A CA 1
ATOM 718 C C . SER A 1 89 ? -12.009 -11.530 10.471 1.00 94.31 89 SER A C 1
ATOM 720 O O . SER A 1 89 ? -11.604 -11.666 9.321 1.00 94.31 89 SER A O 1
ATOM 722 N N . GLY A 1 90 ? -13.246 -11.129 10.765 1.00 95.62 90 GLY A N 1
ATOM 723 C CA . GLY A 1 90 ? -14.241 -10.790 9.759 1.00 95.62 90 GLY A CA 1
ATOM 724 C C . GLY A 1 90 ? -13.765 -9.661 8.852 1.00 95.62 90 GLY A C 1
ATOM 725 O O . GLY A 1 90 ? -13.784 -9.808 7.631 1.00 95.62 90 GLY A O 1
ATOM 726 N N . ILE A 1 91 ? -13.225 -8.586 9.435 1.00 96.25 91 ILE A N 1
ATOM 727 C CA . ILE A 1 91 ? -12.704 -7.438 8.679 1.00 96.25 91 ILE A CA 1
ATOM 728 C C . ILE A 1 91 ? -11.510 -7.840 7.814 1.00 96.25 91 ILE A C 1
ATOM 730 O O . ILE A 1 91 ? -11.459 -7.477 6.640 1.00 96.25 91 ILE A O 1
ATOM 734 N N . ILE A 1 92 ? -10.565 -8.613 8.360 1.00 95.75 92 ILE A N 1
ATOM 735 C CA . ILE A 1 92 ? -9.409 -9.094 7.591 1.00 95.75 92 ILE A CA 1
ATOM 736 C C . ILE A 1 92 ? -9.858 -9.963 6.419 1.00 95.75 92 ILE A C 1
ATOM 738 O O . ILE A 1 92 ? -9.381 -9.768 5.304 1.00 95.75 92 ILE A O 1
ATOM 742 N N . ASN A 1 93 ? -10.770 -10.906 6.653 1.00 96.69 93 ASN A N 1
ATOM 743 C CA . ASN A 1 93 ? -11.267 -11.789 5.604 1.00 96.69 93 ASN A CA 1
ATOM 744 C C . ASN A 1 93 ? -12.014 -11.007 4.525 1.00 96.69 93 ASN A C 1
ATOM 746 O O . ASN A 1 93 ? -11.802 -11.252 3.342 1.00 96.69 93 ASN A O 1
ATOM 750 N N . THR A 1 94 ? -12.813 -10.027 4.941 1.00 96.88 94 THR A N 1
ATOM 751 C CA . THR A 1 94 ? -13.546 -9.136 4.041 1.00 96.88 94 THR A CA 1
ATOM 752 C C . THR A 1 94 ? -12.590 -8.339 3.163 1.00 96.88 94 THR A C 1
ATOM 754 O O . THR A 1 94 ? -12.737 -8.299 1.945 1.00 96.88 94 THR A O 1
ATOM 757 N N . PHE A 1 95 ? -11.546 -7.764 3.754 1.00 97.00 95 PHE A N 1
ATOM 758 C CA . PHE A 1 95 ? -10.581 -6.996 2.982 1.00 97.00 95 PHE A CA 1
ATOM 759 C C . PHE A 1 95 ? -9.693 -7.876 2.092 1.00 97.00 95 PHE A C 1
ATOM 761 O O . PHE A 1 95 ? -9.391 -7.519 0.957 1.00 97.00 95 PHE A O 1
ATOM 768 N N . ALA A 1 96 ? -9.310 -9.062 2.569 1.00 97.06 96 ALA A N 1
ATOM 769 C CA . ALA A 1 96 ? -8.601 -10.040 1.754 1.00 97.06 96 ALA A CA 1
ATOM 770 C C . ALA A 1 96 ? -9.437 -10.478 0.544 1.00 97.06 96 ALA A C 1
ATOM 772 O O . ALA A 1 96 ? -8.883 -10.614 -0.545 1.00 97.06 96 ALA A O 1
ATOM 773 N N . TYR A 1 97 ? -10.752 -10.655 0.714 1.00 97.19 97 TYR A N 1
ATOM 774 C CA . TYR A 1 97 ? -11.670 -10.931 -0.389 1.00 97.19 97 TYR A CA 1
ATOM 775 C C . TYR A 1 97 ? -11.638 -9.812 -1.435 1.00 97.19 97 TYR A C 1
ATOM 777 O O . TYR A 1 97 ? -11.439 -10.100 -2.614 1.00 97.19 97 TYR A O 1
ATOM 785 N N . GLU A 1 98 ? -11.728 -8.547 -1.006 1.00 96.69 98 GLU A N 1
ATOM 786 C CA . GLU A 1 98 ? -11.642 -7.391 -1.909 1.00 96.69 98 GLU A CA 1
ATOM 787 C C . GLU A 1 98 ? -10.328 -7.351 -2.709 1.00 96.69 98 GLU A C 1
ATOM 789 O O . GLU A 1 98 ? -10.315 -6.901 -3.851 1.00 96.69 98 GLU A O 1
ATOM 794 N N . ILE A 1 99 ? -9.228 -7.873 -2.166 1.00 95.50 99 ILE A N 1
ATOM 795 C CA . ILE A 1 99 ? -7.930 -7.940 -2.858 1.00 95.50 99 ILE A CA 1
ATOM 796 C C . ILE A 1 99 ? -7.834 -9.154 -3.800 1.00 95.50 99 ILE A C 1
ATOM 798 O O . ILE A 1 99 ? -7.250 -9.061 -4.884 1.00 95.50 99 ILE A O 1
ATOM 802 N N . ILE A 1 100 ? -8.358 -10.308 -3.386 1.00 95.25 100 ILE A N 1
ATOM 803 C CA . ILE A 1 100 ? -8.143 -11.599 -4.057 1.00 95.25 100 ILE A CA 1
ATOM 804 C C . ILE A 1 100 ? -9.187 -11.867 -5.145 1.00 95.25 100 ILE A C 1
ATOM 806 O O . ILE A 1 100 ? -8.842 -12.349 -6.226 1.00 95.25 100 ILE A O 1
ATOM 810 N N . ASP A 1 101 ? -10.469 -11.623 -4.869 1.00 95.38 101 ASP A N 1
ATOM 811 C CA . ASP A 1 101 ? -11.537 -12.069 -5.759 1.00 95.38 101 ASP A CA 1
ATOM 812 C C . ASP A 1 101 ? -11.645 -11.162 -6.986 1.00 95.38 101 ASP A C 1
ATOM 814 O O . ASP A 1 101 ? -11.923 -9.974 -6.900 1.00 95.38 101 ASP A O 1
ATOM 818 N N . ARG A 1 102 ? -11.521 -11.750 -8.175 1.00 92.81 102 ARG A N 1
ATOM 819 C CA . ARG A 1 102 ? -11.649 -11.046 -9.463 1.00 92.81 102 ARG A CA 1
ATOM 820 C C . ARG A 1 102 ? -12.975 -10.309 -9.691 1.00 92.81 102 ARG A C 1
ATOM 822 O O . ARG A 1 102 ? -13.106 -9.571 -10.668 1.00 92.81 102 ARG A O 1
ATOM 829 N N . ARG A 1 103 ? -14.003 -10.600 -8.895 1.00 92.12 103 ARG A N 1
ATOM 830 C CA . ARG A 1 103 ? -15.325 -9.974 -8.963 1.00 92.12 103 ARG A CA 1
ATOM 831 C C . ARG A 1 103 ? -15.432 -8.762 -8.050 1.00 92.12 103 ARG A C 1
ATOM 833 O O . ARG A 1 103 ? -16.326 -7.957 -8.311 1.00 92.12 103 ARG A O 1
ATOM 840 N N . SER A 1 104 ? -14.556 -8.628 -7.059 1.00 94.38 104 SER A N 1
ATOM 841 C CA . SER A 1 104 ? -14.552 -7.488 -6.151 1.00 94.38 104 SER A CA 1
ATOM 842 C C . SER A 1 104 ? -14.229 -6.191 -6.894 1.00 94.38 104 SER A C 1
ATOM 844 O O . SER A 1 104 ? -13.641 -6.198 -7.985 1.00 94.38 104 SER A O 1
ATOM 846 N N . GLU A 1 105 ? -14.649 -5.068 -6.324 1.00 91.62 105 GLU A N 1
ATOM 847 C CA . GLU A 1 105 ? -14.418 -3.763 -6.933 1.00 91.62 105 GLU A CA 1
ATOM 848 C C . GLU A 1 105 ? -12.932 -3.405 -6.891 1.00 91.62 105 GLU A C 1
ATOM 850 O O . GLU A 1 105 ? -12.344 -3.067 -7.923 1.00 91.62 105 GLU A O 1
ATOM 855 N N . LEU A 1 106 ? -12.310 -3.556 -5.720 1.00 92.62 106 LEU A N 1
ATOM 856 C CA . LEU A 1 106 ? -10.918 -3.178 -5.503 1.00 92.62 106 LEU A CA 1
ATOM 857 C C . LEU A 1 106 ? -9.971 -3.955 -6.422 1.00 92.62 106 LEU A C 1
ATOM 859 O O . LEU A 1 106 ? -9.074 -3.363 -7.032 1.00 92.62 106 LEU A O 1
ATOM 863 N N . HIS A 1 107 ? -10.194 -5.262 -6.586 1.00 92.75 107 HIS A N 1
ATOM 864 C CA . HIS A 1 107 ? -9.398 -6.079 -7.494 1.00 92.75 107 HIS A CA 1
ATOM 865 C C . HIS A 1 107 ? -9.562 -5.619 -8.942 1.00 92.75 107 HIS A C 1
ATOM 867 O O . HIS A 1 107 ? -8.567 -5.412 -9.633 1.00 92.75 107 HIS A O 1
ATOM 873 N N . LYS A 1 108 ? -10.798 -5.443 -9.427 1.00 91.56 108 LYS A N 1
ATOM 874 C CA . LYS A 1 108 ? -11.046 -5.032 -10.820 1.00 91.56 108 LYS A CA 1
ATOM 875 C C . LYS A 1 108 ? -10.342 -3.726 -11.151 1.00 91.56 108 LYS A C 1
ATOM 877 O O . LYS A 1 108 ? -9.603 -3.677 -12.134 1.00 91.56 108 LYS A O 1
ATOM 882 N N . THR A 1 109 ? -10.538 -2.720 -10.303 1.00 88.94 109 THR A N 1
ATOM 883 C CA . THR A 1 109 ? -9.964 -1.388 -10.467 1.00 88.94 109 THR A CA 1
ATOM 884 C C . THR A 1 109 ? -8.453 -1.482 -10.589 1.00 88.94 109 THR A C 1
ATOM 886 O O . THR A 1 109 ? -7.890 -1.125 -11.621 1.00 88.94 109 THR A O 1
ATOM 889 N N . TRP A 1 110 ? -7.778 -2.053 -9.591 1.00 89.56 110 TRP A N 1
ATOM 890 C CA . TRP A 1 110 ? -6.321 -2.141 -9.615 1.00 89.56 110 TRP A CA 1
ATOM 891 C C . TRP A 1 110 ? -5.780 -2.967 -10.773 1.00 89.56 110 TRP A C 1
ATOM 893 O O . TRP A 1 110 ? -4.771 -2.602 -11.374 1.00 89.56 110 TRP A O 1
ATOM 903 N N . ILE A 1 111 ? -6.435 -4.070 -11.122 1.00 88.75 111 ILE A N 1
ATOM 904 C CA . ILE A 1 111 ? -5.979 -4.919 -12.221 1.00 88.75 111 ILE A CA 1
ATOM 905 C C . ILE A 1 111 ? -6.073 -4.195 -13.556 1.00 88.75 111 ILE A C 1
ATOM 907 O O . ILE A 1 111 ? -5.176 -4.374 -14.378 1.00 88.75 111 ILE A O 1
ATOM 9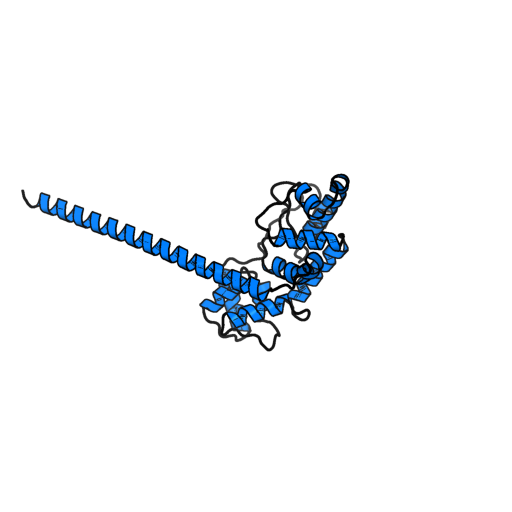11 N N . GLU A 1 112 ? -7.086 -3.356 -13.758 1.00 85.94 112 GLU A N 1
ATOM 912 C CA . GLU A 1 112 ? -7.181 -2.500 -14.937 1.00 85.94 112 GLU A CA 1
ATOM 913 C C . GLU A 1 112 ? -5.968 -1.556 -15.044 1.00 85.94 112 GLU A C 1
ATOM 915 O O . GLU A 1 112 ? -5.289 -1.555 -16.077 1.00 85.94 112 GLU A O 1
ATOM 920 N N . TYR A 1 113 ? -5.624 -0.840 -13.963 1.00 82.44 113 TYR A N 1
ATOM 921 C CA . TYR A 1 113 ? -4.455 0.061 -13.917 1.00 82.44 113 TYR A CA 1
ATOM 922 C C . TYR A 1 113 ? -3.126 -0.678 -14.118 1.00 82.44 113 TYR A C 1
ATOM 924 O O . TYR A 1 113 ? -2.251 -0.250 -14.879 1.00 82.44 113 TYR A O 1
ATOM 932 N N . ILE A 1 114 ? -2.968 -1.817 -13.447 1.00 88.94 114 ILE A N 1
ATOM 933 C CA . ILE A 1 114 ? -1.737 -2.604 -13.496 1.00 88.94 114 ILE A CA 1
ATOM 934 C C . ILE A 1 114 ? -1.553 -3.202 -14.892 1.00 88.94 114 ILE A C 1
ATOM 936 O O . ILE A 1 114 ? -0.465 -3.112 -15.458 1.00 88.94 114 ILE A O 1
ATOM 940 N N . SER A 1 115 ? -2.595 -3.803 -15.471 1.00 86.50 115 SER A N 1
ATOM 941 C CA . SER A 1 115 ? -2.509 -4.439 -16.788 1.00 86.50 115 SER A CA 1
ATOM 942 C C . SER A 1 115 ? -2.282 -3.425 -17.910 1.00 86.50 115 SER A C 1
ATOM 944 O O . SER A 1 115 ? -1.496 -3.704 -18.818 1.00 86.50 115 SER A O 1
ATOM 946 N N . SER A 1 116 ? -2.902 -2.241 -17.847 1.00 83.69 116 SER A N 1
ATOM 947 C CA . SER A 1 116 ? -2.691 -1.196 -18.856 1.00 83.69 116 SER A CA 1
ATOM 948 C C . SER A 1 116 ? -1.235 -0.716 -18.876 1.00 83.69 116 SER A C 1
ATOM 950 O O . SER A 1 116 ? -0.634 -0.606 -19.948 1.00 83.69 116 SER A O 1
ATOM 952 N N . THR A 1 117 ? -0.623 -0.536 -17.704 1.00 85.19 117 THR A N 1
ATOM 953 C CA . THR A 1 117 ? 0.795 -0.173 -17.577 1.00 85.19 117 THR A CA 1
ATOM 954 C C . THR A 1 117 ? 1.709 -1.327 -17.978 1.00 85.19 117 THR A C 1
ATOM 956 O O . THR A 1 117 ? 2.642 -1.129 -18.759 1.00 85.19 117 THR A O 1
ATOM 959 N N . LEU A 1 118 ? 1.431 -2.546 -17.502 1.00 88.19 118 LEU A N 1
ATOM 960 C CA . LEU A 1 118 ? 2.258 -3.715 -17.794 1.00 88.19 118 LEU A CA 1
ATOM 961 C C . LEU A 1 118 ? 2.293 -4.070 -19.277 1.00 88.19 118 LEU A C 1
ATOM 963 O O . LEU A 1 118 ? 3.339 -4.496 -19.741 1.00 88.19 118 LEU A O 1
ATOM 967 N N . SER A 1 119 ? 1.224 -3.822 -20.037 1.00 84.25 119 SER A N 1
ATOM 968 C CA . SER A 1 119 ? 1.216 -4.046 -21.492 1.00 84.25 119 SER A CA 1
ATOM 969 C C . SER A 1 119 ? 2.267 -3.220 -22.256 1.00 84.25 119 SER A C 1
ATOM 971 O O . SER A 1 119 ? 2.670 -3.583 -23.360 1.00 84.25 119 SER A O 1
ATOM 973 N N . LYS A 1 120 ? 2.738 -2.112 -21.666 1.00 79.75 120 LYS A N 1
ATOM 974 C CA . LYS A 1 120 ? 3.755 -1.214 -22.239 1.00 79.75 120 LYS A CA 1
ATOM 975 C C . LYS A 1 120 ? 5.180 -1.561 -21.798 1.00 79.75 120 LYS A C 1
ATOM 977 O O . LYS A 1 120 ? 6.142 -1.000 -22.321 1.00 79.75 120 LYS A O 1
ATOM 982 N N . VAL A 1 121 ? 5.336 -2.478 -20.845 1.00 80.62 121 VAL A N 1
ATOM 983 C CA . VAL A 1 121 ? 6.629 -2.953 -20.337 1.00 80.62 121 VAL A CA 1
ATOM 984 C C . VAL A 1 121 ? 6.741 -4.466 -20.517 1.00 80.62 121 VAL A C 1
ATOM 986 O O . VAL A 1 121 ? 5.773 -5.162 -20.780 1.00 80.62 121 VAL A O 1
ATOM 989 N N . ASN A 1 122 ? 7.948 -5.023 -20.435 1.00 72.38 122 ASN A N 1
ATOM 990 C CA . ASN A 1 122 ? 8.081 -6.480 -20.541 1.00 72.38 122 ASN A CA 1
ATOM 991 C C . ASN A 1 122 ? 7.440 -7.144 -19.313 1.00 72.38 122 ASN A C 1
ATOM 993 O O . ASN A 1 122 ? 7.997 -7.052 -18.216 1.00 72.38 122 ASN A O 1
ATOM 997 N N . GLU A 1 123 ? 6.315 -7.829 -19.528 1.00 74.88 123 GLU A N 1
ATOM 998 C CA . GLU A 1 123 ? 5.457 -8.381 -18.480 1.00 74.88 123 GLU A CA 1
ATOM 999 C C . GLU A 1 123 ? 6.217 -9.231 -17.458 1.00 74.88 123 GLU A C 1
ATOM 1001 O O . GLU A 1 123 ? 6.024 -9.050 -16.260 1.00 74.88 123 GLU A O 1
ATOM 1006 N N . LYS A 1 124 ? 7.125 -10.118 -17.886 1.00 76.06 124 LYS A N 1
ATOM 1007 C CA . LYS A 1 124 ? 7.788 -11.056 -16.963 1.00 76.06 124 LYS A CA 1
ATOM 1008 C C . LYS A 1 124 ? 8.679 -10.343 -15.940 1.00 76.06 124 LYS A C 1
ATOM 1010 O O . LYS A 1 124 ? 8.615 -10.627 -14.747 1.00 76.06 124 LYS A O 1
ATOM 1015 N N . TYR A 1 125 ? 9.525 -9.421 -16.398 1.00 85.56 125 TYR A N 1
ATOM 1016 C CA . TYR A 1 125 ? 10.500 -8.753 -15.526 1.00 85.56 125 TYR A CA 1
ATOM 1017 C C . TYR A 1 125 ? 9.878 -7.597 -14.749 1.00 85.56 125 TYR A C 1
ATOM 1019 O O . TYR A 1 125 ? 10.225 -7.391 -13.589 1.00 85.56 125 TYR A O 1
ATOM 1027 N N . ALA A 1 126 ? 8.922 -6.888 -15.352 1.00 89.88 126 ALA A N 1
ATOM 1028 C CA . ALA A 1 126 ? 8.211 -5.810 -14.680 1.00 89.88 126 ALA A CA 1
ATOM 1029 C C . ALA A 1 126 ? 7.474 -6.319 -13.433 1.00 89.88 126 ALA A C 1
ATOM 1031 O O . ALA A 1 126 ? 7.584 -5.703 -12.380 1.00 89.88 126 ALA A O 1
ATOM 1032 N N . LYS A 1 127 ? 6.825 -7.490 -13.501 1.00 93.69 127 LYS A N 1
ATOM 1033 C CA . LYS A 1 127 ? 6.183 -8.124 -12.335 1.00 93.69 127 LYS A CA 1
ATOM 1034 C C . LYS A 1 127 ? 7.159 -8.368 -11.181 1.00 93.69 127 LYS A C 1
ATOM 1036 O O . LYS A 1 127 ? 6.819 -8.091 -10.034 1.00 93.69 127 LYS A O 1
ATOM 1041 N N . LYS A 1 128 ? 8.374 -8.852 -11.479 1.00 94.19 128 LYS A N 1
ATOM 1042 C CA . LYS A 1 128 ? 9.412 -9.093 -10.463 1.00 94.19 128 LYS A CA 1
ATOM 1043 C C . LYS A 1 128 ? 9.874 -7.793 -9.814 1.00 94.19 128 LYS A C 1
ATOM 1045 O O . LYS A 1 128 ? 9.930 -7.726 -8.592 1.00 94.19 128 LYS A O 1
ATOM 1050 N N . ILE A 1 129 ? 10.132 -6.762 -10.619 1.00 94.81 129 ILE A N 1
ATOM 1051 C CA . ILE A 1 129 ? 10.492 -5.426 -10.122 1.00 94.81 129 ILE A CA 1
ATOM 1052 C C . ILE A 1 129 ? 9.384 -4.895 -9.206 1.00 94.81 129 ILE A C 1
ATOM 1054 O O . ILE A 1 129 ? 9.664 -4.535 -8.068 1.00 94.81 129 ILE A O 1
ATOM 1058 N N . LEU A 1 130 ? 8.128 -4.910 -9.664 1.00 95.25 130 LEU A N 1
ATOM 1059 C CA . LEU A 1 130 ? 6.981 -4.423 -8.893 1.00 95.25 130 LEU A CA 1
ATOM 1060 C C . LEU A 1 130 ? 6.830 -5.151 -7.557 1.00 95.25 130 LEU A C 1
ATOM 1062 O O . LEU A 1 130 ? 6.696 -4.506 -6.519 1.00 95.25 130 LEU A O 1
ATOM 1066 N N . LEU A 1 131 ? 6.893 -6.485 -7.561 1.00 95.50 131 LEU A N 1
ATOM 1067 C CA . LEU A 1 131 ? 6.761 -7.272 -6.338 1.00 95.50 131 LEU A CA 1
ATOM 1068 C C . LEU A 1 131 ? 7.902 -6.988 -5.350 1.00 95.50 131 LEU A C 1
ATOM 1070 O O . LEU A 1 131 ? 7.651 -6.824 -4.160 1.00 95.50 131 LEU A O 1
ATOM 1074 N N . THR A 1 132 ? 9.148 -6.892 -5.820 1.00 95.69 132 THR A N 1
ATOM 1075 C CA . THR A 1 132 ? 10.294 -6.616 -4.942 1.00 95.69 132 THR A CA 1
ATOM 1076 C C . THR A 1 132 ? 10.258 -5.195 -4.383 1.00 95.69 132 THR A C 1
ATOM 1078 O O . THR A 1 132 ? 10.356 -5.022 -3.170 1.00 95.69 132 THR A O 1
ATOM 1081 N N . LEU A 1 133 ? 10.067 -4.185 -5.236 1.00 96.25 133 LEU A N 1
ATOM 1082 C CA . LEU A 1 133 ? 10.074 -2.782 -4.812 1.00 96.25 133 LEU A CA 1
ATOM 1083 C C . LEU A 1 133 ? 8.889 -2.454 -3.898 1.00 96.25 133 LEU A C 1
ATOM 1085 O O . LEU A 1 133 ? 9.054 -1.680 -2.965 1.00 96.25 133 LEU A O 1
ATOM 1089 N N . SER A 1 134 ? 7.709 -3.040 -4.124 1.00 95.06 134 SER A N 1
ATOM 1090 C CA . SER A 1 134 ? 6.545 -2.844 -3.240 1.00 95.06 134 SER A CA 1
ATOM 1091 C C . SER A 1 134 ? 6.715 -3.531 -1.880 1.00 95.06 134 SER A C 1
ATOM 1093 O O . SER A 1 134 ? 6.372 -2.961 -0.839 1.00 95.06 134 SER A O 1
ATOM 1095 N N . LYS A 1 135 ? 7.310 -4.730 -1.861 1.00 94.25 135 LYS A N 1
ATOM 1096 C CA . LYS A 1 135 ? 7.646 -5.438 -0.621 1.00 94.25 135 LYS A CA 1
ATOM 1097 C C . LYS A 1 135 ? 8.643 -4.644 0.223 1.00 94.25 135 LYS A C 1
ATOM 1099 O O . LYS A 1 135 ? 8.451 -4.506 1.428 1.00 94.25 135 LYS A O 1
ATOM 1104 N N . GLU A 1 136 ? 9.677 -4.097 -0.413 1.00 94.50 136 GLU A N 1
ATOM 1105 C CA . GLU A 1 136 ? 10.726 -3.288 0.216 1.00 94.50 136 GLU A CA 1
ATOM 1106 C C . GLU A 1 136 ? 10.529 -1.786 -0.039 1.00 94.50 136 GLU A C 1
ATOM 1108 O O . GLU A 1 136 ? 11.491 -1.060 -0.263 1.00 94.50 136 GLU A O 1
ATOM 1113 N N . ARG A 1 137 ? 9.284 -1.294 0.014 1.00 91.75 137 ARG A N 1
ATOM 1114 C CA . ARG A 1 137 ? 8.931 0.099 -0.339 1.00 91.75 137 ARG A CA 1
ATOM 1115 C C . ARG A 1 137 ? 9.626 1.189 0.480 1.00 91.75 137 ARG A C 1
ATOM 1117 O O . ARG A 1 137 ? 9.642 2.341 0.067 1.00 91.75 137 ARG A O 1
ATOM 1124 N N . GLU A 1 138 ? 10.227 0.866 1.621 1.00 90.88 138 GLU A N 1
ATOM 1125 C CA . GLU A 1 138 ? 11.047 1.822 2.383 1.00 90.88 138 GLU A CA 1
ATOM 1126 C C . GLU A 1 138 ? 12.503 1.899 1.909 1.00 90.88 138 GLU A C 1
ATOM 1128 O O . GLU A 1 138 ? 13.209 2.850 2.242 1.00 90.88 138 GLU A O 1
ATOM 1133 N N . LYS A 1 139 ? 12.951 0.931 1.105 1.00 94.75 139 LYS A N 1
ATOM 1134 C CA . LYS A 1 139 ? 14.283 0.905 0.510 1.00 94.75 139 LYS A CA 1
ATOM 1135 C C . LYS A 1 139 ? 14.246 1.532 -0.885 1.00 94.75 139 LYS A C 1
ATOM 1137 O O . LYS A 1 139 ? 13.351 1.279 -1.689 1.00 94.75 139 LYS A O 1
ATOM 1142 N N . GLU A 1 140 ? 15.265 2.330 -1.180 1.00 96.00 140 GLU A N 1
ATOM 1143 C CA . GLU A 1 140 ? 15.568 2.746 -2.547 1.00 96.00 140 GLU A CA 1
ATOM 1144 C C . GLU A 1 140 ? 16.517 1.744 -3.205 1.00 96.00 140 GLU A C 1
ATOM 1146 O O . GLU A 1 140 ? 17.485 1.301 -2.587 1.00 96.00 140 GLU A O 1
ATOM 1151 N N . PHE A 1 141 ? 16.249 1.434 -4.468 1.00 97.19 141 PHE A N 1
ATOM 1152 C CA . PHE A 1 141 ? 17.069 0.573 -5.305 1.00 97.19 141 PHE A CA 1
ATOM 1153 C C . PHE A 1 141 ? 17.700 1.391 -6.420 1.00 97.19 141 PHE A C 1
ATOM 1155 O O . PHE A 1 141 ? 17.010 2.119 -7.142 1.00 97.19 141 PHE A O 1
ATOM 1162 N N . ALA A 1 142 ? 19.008 1.262 -6.569 1.00 96.31 142 ALA A N 1
ATOM 1163 C CA . ALA A 1 142 ? 19.736 1.786 -7.707 1.00 96.31 142 ALA A CA 1
ATOM 1164 C C . ALA A 1 142 ? 19.489 0.935 -8.975 1.00 96.31 142 ALA A C 1
ATOM 1166 O O . ALA A 1 142 ? 19.049 -0.215 -8.892 1.00 96.31 142 ALA A O 1
ATOM 1167 N N . ARG A 1 143 ? 19.704 1.493 -10.178 1.00 95.12 143 ARG A N 1
ATOM 1168 C CA . ARG A 1 143 ? 19.403 0.761 -11.432 1.00 95.12 143 ARG A CA 1
ATOM 1169 C C . ARG A 1 143 ? 20.233 -0.507 -11.611 1.00 95.12 143 ARG A C 1
ATOM 1171 O O . ARG A 1 143 ? 19.700 -1.477 -12.136 1.00 95.12 143 ARG A O 1
ATOM 1178 N N . ASP A 1 144 ? 21.487 -0.501 -11.180 1.00 95.56 144 ASP A N 1
ATOM 1179 C CA . ASP A 1 144 ? 22.363 -1.678 -11.131 1.00 95.56 144 ASP A CA 1
ATOM 1180 C C . ASP A 1 144 ? 21.796 -2.775 -10.219 1.00 95.56 144 ASP A C 1
ATOM 1182 O O . ASP A 1 144 ? 21.651 -3.912 -10.658 1.00 95.56 144 ASP A O 1
ATOM 1186 N N . GLU A 1 145 ? 21.340 -2.431 -9.010 1.00 96.38 145 GLU A N 1
ATOM 1187 C CA . GLU A 1 145 ? 20.660 -3.383 -8.120 1.00 96.38 145 GLU A CA 1
ATOM 1188 C C . GLU A 1 145 ? 19.404 -3.981 -8.783 1.00 96.38 145 GLU A C 1
ATOM 1190 O O . GLU A 1 145 ? 19.086 -5.158 -8.597 1.00 96.38 145 GLU A O 1
ATOM 1195 N N . ILE A 1 146 ? 18.676 -3.184 -9.576 1.00 96.00 146 ILE A N 1
ATOM 1196 C CA . ILE A 1 146 ? 17.495 -3.652 -10.315 1.00 96.00 146 ILE A CA 1
ATOM 1197 C C . ILE A 1 146 ? 17.892 -4.554 -11.493 1.00 96.00 146 ILE A C 1
ATOM 1199 O O . ILE A 1 146 ? 17.192 -5.537 -11.744 1.00 96.00 146 ILE A O 1
ATOM 1203 N N . LEU A 1 147 ? 18.988 -4.262 -12.205 1.00 95.25 147 LEU A N 1
ATOM 1204 C CA . LEU A 1 147 ? 19.532 -5.133 -13.256 1.00 95.25 147 LEU A CA 1
ATOM 1205 C C . LEU A 1 147 ? 19.905 -6.502 -12.680 1.00 95.25 147 LEU A C 1
ATOM 1207 O O . LEU A 1 147 ? 19.453 -7.525 -13.204 1.00 95.25 147 LEU A O 1
ATOM 1211 N N . ASP A 1 148 ? 20.625 -6.515 -11.559 1.00 95.19 148 ASP A N 1
ATOM 1212 C CA . ASP A 1 148 ? 21.008 -7.734 -10.847 1.00 95.19 148 ASP A CA 1
ATOM 1213 C C . ASP A 1 148 ? 19.776 -8.522 -10.390 1.00 95.19 148 ASP A C 1
ATOM 1215 O O . ASP A 1 148 ? 19.683 -9.737 -10.596 1.00 95.19 148 ASP A O 1
ATOM 1219 N N . LEU A 1 149 ? 18.771 -7.827 -9.843 1.00 93.56 149 LEU A N 1
ATOM 1220 C CA . LEU A 1 149 ? 17.510 -8.430 -9.414 1.00 93.56 149 LEU A CA 1
ATOM 1221 C C . LEU A 1 149 ? 16.829 -9.208 -10.548 1.00 93.56 149 LEU A C 1
ATOM 1223 O O . LEU A 1 149 ? 16.265 -10.283 -10.311 1.00 93.56 149 LEU A O 1
ATOM 1227 N N . ILE A 1 150 ? 16.842 -8.682 -11.774 1.00 92.56 150 ILE A N 1
ATOM 1228 C CA . ILE A 1 150 ? 16.203 -9.321 -12.935 1.00 92.56 150 ILE A CA 1
ATOM 1229 C C . ILE A 1 150 ? 17.154 -10.200 -13.760 1.00 92.56 150 ILE A C 1
ATOM 1231 O O . ILE A 1 150 ? 16.684 -10.886 -14.673 1.00 92.56 150 ILE A O 1
ATOM 1235 N N . GLY A 1 151 ? 18.445 -10.234 -13.416 1.00 92.00 151 GLY A N 1
ATOM 1236 C CA . GLY A 1 151 ? 19.482 -10.996 -14.114 1.00 92.00 151 GLY A CA 1
ATOM 1237 C C . GLY A 1 151 ? 19.817 -10.432 -15.495 1.00 92.00 151 GLY A C 1
ATOM 1238 O O . GLY A 1 151 ? 20.014 -11.199 -16.438 1.00 92.00 151 GLY A O 1
ATOM 1239 N N . TRP A 1 152 ? 19.790 -9.109 -15.644 1.00 92.69 152 TRP A N 1
ATOM 1240 C CA . TRP A 1 152 ? 20.157 -8.410 -16.875 1.00 92.69 152 TRP A CA 1
A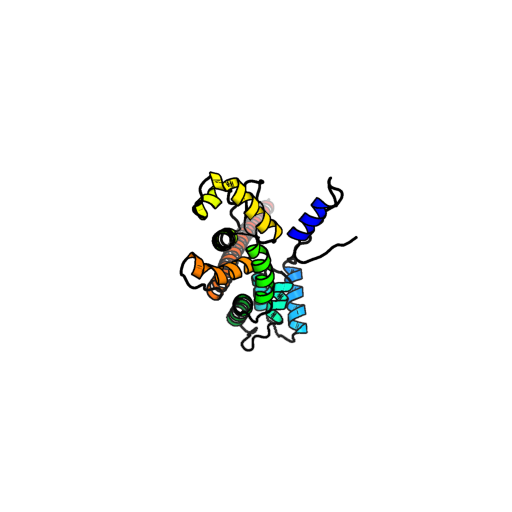TOM 1241 C C . TRP A 1 152 ? 21.596 -7.901 -16.809 1.00 92.69 152 TRP A C 1
ATOM 1243 O O . TRP A 1 152 ? 22.101 -7.584 -15.740 1.00 92.69 152 TRP A O 1
ATOM 1253 N N . SER A 1 153 ? 22.245 -7.811 -17.965 1.00 91.75 153 SER A N 1
ATOM 1254 C CA . SER A 1 153 ? 23.586 -7.248 -18.110 1.00 91.75 153 SER A CA 1
ATOM 1255 C C . SER A 1 153 ? 23.563 -5.717 -18.214 1.00 91.75 153 SER A C 1
ATOM 1257 O O . SER A 1 153 ? 22.547 -5.119 -18.577 1.00 91.75 153 SER A O 1
ATOM 1259 N N . GLU A 1 154 ? 24.696 -5.077 -17.914 1.00 90.69 154 GLU A N 1
ATOM 1260 C CA . GLU A 1 154 ? 24.841 -3.610 -17.885 1.00 90.69 154 GLU A CA 1
ATOM 1261 C C . GLU A 1 154 ? 24.499 -2.924 -19.220 1.00 90.69 154 GLU A C 1
ATOM 1263 O O . GLU A 1 154 ? 23.970 -1.815 -19.232 1.00 90.69 154 GLU A O 1
ATOM 1268 N N . ASP A 1 155 ? 24.696 -3.588 -20.363 1.00 92.25 155 ASP A N 1
ATOM 1269 C CA . ASP A 1 155 ? 24.335 -3.049 -21.684 1.00 92.25 155 ASP A CA 1
ATOM 1270 C C . ASP A 1 155 ? 22.824 -2.798 -21.850 1.00 92.25 155 ASP A C 1
ATOM 1272 O O . ASP A 1 155 ? 22.407 -2.046 -22.734 1.00 92.25 155 ASP A O 1
ATOM 1276 N N . GLN A 1 156 ? 21.993 -3.385 -20.983 1.00 91.94 156 GLN A N 1
ATOM 1277 C CA . GLN A 1 156 ? 20.544 -3.194 -20.973 1.00 91.94 156 GLN A CA 1
ATOM 1278 C C . GLN A 1 156 ? 20.086 -2.015 -20.098 1.00 91.94 156 GLN A C 1
ATOM 1280 O O . GLN A 1 156 ? 18.880 -1.765 -20.017 1.00 91.94 156 GLN A O 1
ATOM 1285 N N . GLU A 1 157 ? 20.994 -1.257 -19.474 1.00 92.56 157 GLU A N 1
ATOM 1286 C CA . GLU A 1 157 ? 20.646 -0.159 -18.558 1.00 92.56 157 GLU A CA 1
ATOM 1287 C C . GLU A 1 157 ? 19.709 0.875 -19.207 1.00 92.56 157 GLU A C 1
ATOM 1289 O O . GLU A 1 157 ? 18.669 1.218 -18.644 1.00 92.56 157 GLU A O 1
ATOM 1294 N N . ALA A 1 158 ? 20.004 1.316 -20.435 1.00 91.12 158 ALA A N 1
ATOM 1295 C CA . ALA A 1 158 ? 19.170 2.290 -21.148 1.00 91.12 158 ALA A CA 1
ATOM 1296 C C . ALA A 1 158 ? 17.765 1.746 -21.482 1.00 91.12 158 ALA A C 1
ATOM 1298 O O . ALA A 1 158 ? 16.791 2.499 -21.576 1.00 91.12 158 ALA A O 1
ATOM 1299 N N . VAL A 1 159 ? 17.643 0.428 -21.674 1.00 91.88 159 VAL A N 1
ATOM 1300 C CA . VAL A 1 159 ? 16.351 -0.242 -21.881 1.00 91.88 159 VAL A CA 1
ATOM 1301 C C . VAL A 1 159 ? 15.589 -0.325 -20.562 1.00 91.88 159 VAL A C 1
ATOM 1303 O O . VAL A 1 159 ? 14.378 -0.089 -20.542 1.00 91.88 159 VAL A O 1
ATOM 1306 N N . LEU A 1 160 ? 16.282 -0.640 -19.466 1.00 93.38 160 LEU A N 1
ATOM 1307 C CA . LEU A 1 160 ? 15.702 -0.674 -18.130 1.00 93.38 160 LEU A CA 1
ATOM 1308 C C . LEU A 1 160 ? 15.185 0.707 -17.719 1.00 93.38 160 LEU A C 1
ATOM 1310 O O . LEU A 1 160 ? 14.043 0.800 -17.283 1.00 93.38 160 LEU A O 1
ATOM 1314 N N . GLU A 1 161 ? 15.965 1.770 -17.920 1.00 93.50 161 GLU A N 1
ATOM 1315 C CA . GLU A 1 161 ? 15.560 3.146 -17.608 1.00 93.50 161 GLU A CA 1
ATOM 1316 C C . GLU A 1 161 ? 14.215 3.490 -18.250 1.00 93.50 161 GLU A C 1
ATOM 1318 O O . GLU A 1 161 ? 13.280 3.879 -17.554 1.00 93.50 161 GLU A O 1
ATOM 1323 N N . LYS A 1 162 ? 14.072 3.245 -19.560 1.00 91.00 162 LYS A N 1
ATOM 1324 C CA . LYS A 1 162 ? 12.809 3.492 -20.268 1.00 91.00 162 LYS A CA 1
ATOM 1325 C C . LYS A 1 162 ? 11.648 2.718 -19.651 1.00 91.00 162 LYS A C 1
ATOM 1327 O O . LYS A 1 162 ? 10.557 3.266 -19.522 1.00 91.00 162 LYS A O 1
ATOM 1332 N N . LYS A 1 163 ? 11.862 1.458 -19.261 1.00 91.88 163 LYS A N 1
ATOM 1333 C CA . LYS A 1 163 ? 10.823 0.636 -18.620 1.00 91.88 163 LYS A CA 1
ATOM 1334 C C . LYS A 1 163 ? 10.457 1.149 -17.233 1.00 91.88 163 LYS A C 1
ATOM 1336 O O . LYS A 1 163 ? 9.276 1.186 -16.908 1.00 91.88 163 LYS A O 1
ATOM 1341 N N . LEU A 1 164 ? 11.437 1.565 -16.437 1.00 93.56 164 LEU A N 1
ATOM 1342 C CA . LEU A 1 164 ? 11.194 2.152 -15.123 1.00 93.56 164 LEU A CA 1
ATOM 1343 C C . LEU A 1 164 ? 10.420 3.469 -15.248 1.00 93.56 164 LEU A C 1
ATOM 1345 O O . LEU A 1 164 ? 9.471 3.674 -14.500 1.00 93.56 164 LEU A O 1
ATOM 1349 N N . SER A 1 165 ? 10.718 4.305 -16.250 1.00 90.56 165 SER A N 1
ATOM 1350 C CA . SER A 1 165 ? 9.916 5.504 -16.530 1.00 90.56 165 SER A CA 1
ATOM 1351 C C . SER A 1 165 ? 8.457 5.164 -16.844 1.00 90.56 165 SER A C 1
ATOM 1353 O O . SER A 1 165 ? 7.561 5.831 -16.344 1.00 90.56 165 SER A O 1
ATOM 1355 N N . GLN A 1 166 ? 8.193 4.103 -17.615 1.00 89.75 166 GLN A N 1
ATOM 1356 C CA . GLN A 1 166 ? 6.820 3.650 -17.882 1.00 89.75 166 GLN A CA 1
ATOM 1357 C C . GLN A 1 166 ? 6.099 3.179 -16.610 1.00 89.75 166 GLN A C 1
ATOM 1359 O O . GLN A 1 166 ? 4.911 3.449 -16.455 1.00 89.75 166 GLN A O 1
ATOM 1364 N N . LEU A 1 167 ? 6.806 2.506 -15.696 1.00 92.19 167 LEU A N 1
ATOM 1365 C CA . LEU A 1 167 ? 6.249 2.103 -14.401 1.00 92.19 167 LEU A CA 1
ATOM 1366 C C . LEU A 1 167 ? 5.969 3.307 -13.488 1.00 92.19 167 LEU A C 1
ATOM 1368 O O . LEU A 1 167 ? 4.982 3.281 -12.757 1.00 92.19 167 LEU A O 1
ATOM 1372 N N . ILE A 1 168 ? 6.792 4.360 -13.556 1.00 91.06 168 ILE A N 1
ATOM 1373 C CA . ILE A 1 168 ? 6.528 5.638 -12.878 1.00 91.06 168 ILE A CA 1
ATOM 1374 C C . ILE A 1 168 ? 5.285 6.305 -13.475 1.00 91.06 168 ILE A C 1
ATOM 1376 O O . ILE A 1 168 ? 4.406 6.721 -12.735 1.00 91.06 168 ILE A O 1
ATOM 1380 N N . TYR A 1 169 ? 5.166 6.380 -14.804 1.00 87.12 169 TYR A N 1
ATOM 1381 C CA . TYR A 1 169 ? 3.999 7.002 -15.448 1.00 87.12 169 TYR A CA 1
ATOM 1382 C C . TYR A 1 169 ? 2.696 6.253 -15.184 1.00 87.12 169 TYR A C 1
ATOM 1384 O O . TYR A 1 169 ? 1.632 6.865 -15.143 1.00 87.12 169 TYR A O 1
ATOM 1392 N N . GLY A 1 170 ? 2.779 4.936 -15.011 1.00 86.94 170 GLY A N 1
ATOM 1393 C CA . GLY A 1 170 ? 1.657 4.112 -14.583 1.00 86.94 170 GLY A CA 1
ATOM 1394 C C . GLY A 1 170 ? 1.328 4.204 -13.096 1.00 86.94 170 GLY A C 1
ATOM 1395 O O . GLY A 1 170 ? 0.480 3.435 -12.659 1.00 86.94 170 GLY A O 1
ATOM 1396 N N . ASP A 1 171 ? 2.000 5.076 -12.336 1.00 88.00 171 ASP A N 1
ATOM 1397 C CA . ASP A 1 171 ? 1.831 5.220 -10.891 1.00 88.00 171 ASP A CA 1
ATOM 1398 C C . ASP A 1 171 ? 1.945 3.861 -10.166 1.00 88.00 171 ASP A C 1
ATOM 1400 O O . ASP A 1 171 ? 1.144 3.533 -9.295 1.00 88.00 171 ASP A O 1
ATOM 1404 N N . LEU A 1 172 ? 2.937 3.037 -10.547 1.00 90.94 172 LEU A N 1
ATOM 1405 C CA . LEU A 1 172 ? 3.209 1.731 -9.917 1.00 90.94 172 LEU A CA 1
ATOM 1406 C C . LEU A 1 172 ? 4.499 1.709 -9.079 1.00 90.94 172 LEU A C 1
ATOM 1408 O O . LEU A 1 172 ? 4.655 0.858 -8.201 1.00 90.94 172 LEU A O 1
ATOM 1412 N N . ILE A 1 173 ? 5.428 2.628 -9.352 1.00 93.50 173 ILE A N 1
ATOM 1413 C CA . ILE A 1 173 ? 6.655 2.878 -8.578 1.00 93.50 173 ILE A CA 1
ATOM 1414 C C . ILE A 1 173 ? 6.926 4.384 -8.535 1.00 93.50 173 ILE A C 1
ATOM 1416 O O . ILE A 1 173 ? 6.371 5.140 -9.331 1.00 93.50 173 ILE A O 1
ATOM 1420 N N . THR A 1 174 ? 7.833 4.818 -7.665 1.00 92.31 174 THR A N 1
ATOM 1421 C CA . THR A 1 174 ? 8.293 6.207 -7.607 1.00 92.31 174 THR A CA 1
ATOM 1422 C C . THR A 1 174 ? 9.795 6.315 -7.833 1.00 92.31 174 THR A C 1
ATOM 1424 O O . THR A 1 174 ? 10.562 5.359 -7.683 1.00 92.31 174 THR A O 1
ATOM 1427 N N . GLN A 1 175 ? 10.221 7.514 -8.216 1.00 91.56 175 GLN A N 1
ATOM 1428 C CA . GLN A 1 175 ? 11.627 7.882 -8.224 1.00 91.56 175 GLN A CA 1
ATOM 1429 C C . GLN A 1 175 ? 12.089 8.165 -6.786 1.00 91.56 175 GLN A C 1
ATOM 1431 O O . GLN A 1 175 ? 11.362 8.777 -6.005 1.00 91.56 175 GLN A O 1
ATOM 1436 N N . GLY A 1 176 ? 13.291 7.710 -6.444 1.00 91.06 176 GLY A N 1
ATOM 1437 C CA . GLY A 1 176 ? 13.931 7.985 -5.160 1.00 91.06 176 GLY A CA 1
ATOM 1438 C C . GLY A 1 176 ? 14.708 9.302 -5.165 1.00 91.06 176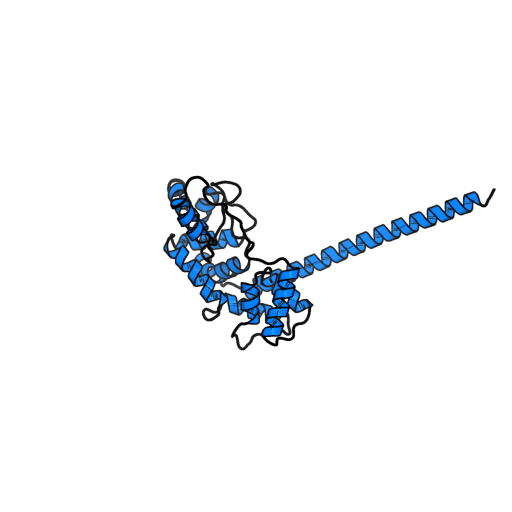 GLY A C 1
ATOM 1439 O O . GLY A 1 176 ? 14.437 10.222 -5.939 1.00 91.06 176 GLY A O 1
ATOM 1440 N N . ARG A 1 177 ? 15.751 9.371 -4.336 1.00 90.75 177 ARG A N 1
ATOM 1441 C CA . ARG A 1 177 ? 16.605 10.560 -4.156 1.00 90.75 177 ARG A CA 1
ATOM 1442 C C . ARG A 1 177 ? 17.298 11.091 -5.416 1.00 90.75 177 ARG A C 1
ATOM 1444 O O . ARG A 1 177 ? 17.791 12.217 -5.411 1.00 90.75 177 ARG A O 1
ATOM 1451 N N . SER A 1 178 ? 17.419 10.290 -6.474 1.00 92.19 178 SER A N 1
ATOM 1452 C CA . SER A 1 178 ? 18.014 10.715 -7.745 1.00 92.19 178 SER A CA 1
ATOM 1453 C C . SER A 1 178 ? 17.394 9.981 -8.933 1.00 92.19 178 SER A C 1
ATOM 1455 O O . SER A 1 178 ? 16.686 8.996 -8.761 1.00 92.19 178 SER A O 1
ATOM 1457 N N . ALA A 1 179 ? 17.688 10.420 -10.162 1.00 89.06 179 ALA A N 1
ATOM 1458 C CA . ALA A 1 179 ? 17.284 9.733 -11.406 1.00 89.06 179 ALA A CA 1
ATOM 1459 C C . ALA A 1 179 ? 17.794 8.289 -11.541 1.00 89.06 179 ALA A C 1
ATOM 1461 O O . ALA A 1 179 ? 17.312 7.529 -12.379 1.00 89.06 179 ALA A O 1
ATOM 1462 N N . TYR A 1 180 ? 18.746 7.903 -10.695 1.00 94.44 180 TYR A N 1
ATOM 1463 C CA . TYR A 1 180 ? 19.310 6.562 -10.657 1.00 94.44 180 TYR A CA 1
ATOM 1464 C C . TYR A 1 180 ? 18.624 5.640 -9.636 1.00 94.44 180 TYR A C 1
ATOM 1466 O O . TYR A 1 180 ? 18.862 4.438 -9.669 1.00 94.44 180 TYR A O 1
ATOM 1474 N N . HIS A 1 181 ? 17.787 6.179 -8.741 1.00 96.38 181 HIS A N 1
ATOM 1475 C CA . HIS A 1 181 ? 17.169 5.423 -7.650 1.00 96.38 181 HIS A CA 1
ATOM 1476 C C . HIS A 1 181 ? 15.652 5.349 -7.812 1.00 96.38 181 HIS A C 1
ATOM 1478 O O . HIS A 1 181 ? 15.007 6.322 -8.203 1.00 96.38 181 HIS A O 1
ATOM 1484 N N . TYR A 1 182 ? 15.090 4.197 -7.463 1.00 96.50 182 TYR A N 1
ATOM 1485 C CA . TYR A 1 182 ? 13.673 3.876 -7.600 1.00 96.50 182 TYR A CA 1
ATOM 1486 C C . TYR A 1 182 ? 13.176 3.204 -6.323 1.00 96.50 182 TYR A C 1
ATOM 1488 O O . TYR A 1 182 ? 13.933 2.525 -5.630 1.00 96.50 182 TYR A O 1
ATOM 1496 N N . LYS A 1 183 ? 11.900 3.391 -6.004 1.00 95.88 183 LYS A N 1
ATOM 1497 C CA . LYS A 1 183 ? 11.272 2.883 -4.781 1.00 95.88 183 LYS A CA 1
ATOM 1498 C C . LYS A 1 183 ? 9.837 2.436 -5.080 1.00 95.88 183 LYS A C 1
ATOM 1500 O O . LYS A 1 183 ? 9.204 2.923 -6.015 1.00 95.88 183 LYS A O 1
ATOM 1505 N N . GLY A 1 184 ? 9.325 1.478 -4.309 1.00 93.94 184 GLY A N 1
ATOM 1506 C CA . GLY A 1 184 ? 7.902 1.135 -4.337 1.00 93.94 184 GLY A CA 1
ATOM 1507 C C . GLY A 1 184 ? 7.028 2.256 -3.771 1.00 93.94 184 GLY A C 1
ATOM 1508 O O . GLY A 1 184 ? 7.453 3.025 -2.910 1.00 93.94 184 GLY A O 1
ATOM 1509 N N . ILE A 1 185 ? 5.782 2.340 -4.228 1.00 91.19 185 ILE A N 1
ATOM 1510 C CA . ILE A 1 185 ? 4.813 3.281 -3.655 1.00 91.19 185 ILE A CA 1
ATOM 1511 C C . ILE A 1 185 ? 4.550 2.911 -2.192 1.00 91.19 185 ILE A C 1
ATOM 1513 O O . ILE A 1 185 ? 4.548 1.733 -1.829 1.00 91.19 185 ILE A O 1
ATOM 1517 N N . ALA A 1 186 ? 4.326 3.922 -1.351 1.00 88.62 186 ALA A N 1
ATOM 1518 C CA . ALA A 1 186 ? 3.968 3.766 0.058 1.00 88.62 186 ALA A CA 1
ATOM 1519 C C . ALA A 1 186 ? 2.507 3.291 0.240 1.00 88.62 186 ALA A C 1
ATOM 1521 O O . ALA A 1 186 ? 1.734 3.886 0.985 1.00 88.62 186 ALA A O 1
ATOM 1522 N N . ASP A 1 187 ? 2.132 2.222 -0.464 1.00 90.44 187 ASP A N 1
ATOM 1523 C CA . ASP A 1 187 ? 0.798 1.629 -0.482 1.00 90.44 187 ASP A CA 1
ATOM 1524 C C . ASP A 1 187 ? 0.909 0.122 -0.215 1.00 90.44 187 ASP A C 1
ATOM 1526 O O . ASP A 1 187 ? 1.509 -0.641 -0.980 1.00 90.44 187 ASP A O 1
ATOM 1530 N N . ASP A 1 188 ? 0.350 -0.303 0.913 1.00 90.62 188 ASP A N 1
ATOM 1531 C CA . ASP A 1 188 ? 0.416 -1.686 1.370 1.00 90.62 188 ASP A CA 1
ATOM 1532 C C . ASP A 1 188 ? -0.557 -2.569 0.588 1.00 90.62 188 ASP A C 1
ATOM 1534 O O . ASP A 1 188 ? -0.281 -3.748 0.364 1.00 90.62 188 ASP A O 1
ATOM 1538 N N . VAL A 1 189 ? -1.687 -2.010 0.158 1.00 91.69 189 VAL A N 1
ATOM 1539 C CA . VAL A 1 189 ? -2.710 -2.721 -0.614 1.00 91.69 189 VAL A CA 1
ATOM 1540 C C . VAL A 1 189 ? -2.152 -3.083 -1.980 1.00 91.69 189 VAL A C 1
ATOM 1542 O O . VAL A 1 189 ? -2.283 -4.226 -2.417 1.00 91.69 189 VAL A O 1
ATOM 1545 N N . LEU A 1 190 ? -1.436 -2.152 -2.612 1.00 91.25 190 LEU A N 1
ATOM 1546 C CA . LEU A 1 190 ? -0.781 -2.397 -3.890 1.00 91.25 190 LEU A CA 1
ATOM 1547 C C . LEU A 1 190 ? 0.256 -3.531 -3.796 1.00 91.25 190 LEU A C 1
ATOM 1549 O O . LEU A 1 190 ? 0.287 -4.412 -4.661 1.00 91.25 190 LEU A O 1
ATOM 1553 N N . TYR A 1 191 ? 1.050 -3.576 -2.717 1.00 94.38 191 TYR A N 1
ATOM 1554 C CA . TYR A 1 191 ? 1.924 -4.722 -2.434 1.00 94.38 191 TYR A CA 1
ATOM 1555 C C . TYR A 1 191 ? 1.128 -6.027 -2.327 1.00 94.38 191 TYR A C 1
ATOM 1557 O O . TYR A 1 191 ? 1.503 -7.012 -2.961 1.00 94.38 191 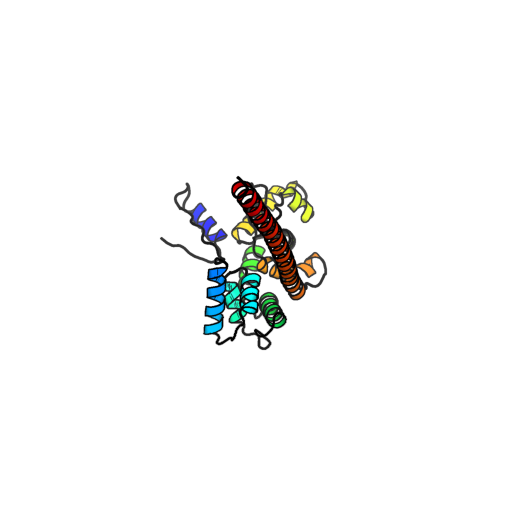TYR A O 1
ATOM 1565 N N . LEU A 1 192 ? 0.030 -6.053 -1.566 1.00 95.81 192 LEU A N 1
ATOM 1566 C CA . LEU A 1 192 ? -0.779 -7.264 -1.391 1.00 95.81 192 LEU A CA 1
ATOM 1567 C C . LEU A 1 192 ? -1.381 -7.759 -2.711 1.00 95.81 192 LEU A C 1
ATOM 1569 O O . LEU A 1 192 ? -1.436 -8.967 -2.933 1.00 95.81 192 LEU A O 1
ATOM 1573 N N . ILE A 1 193 ? -1.758 -6.852 -3.615 1.00 94.50 193 ILE A N 1
ATOM 1574 C CA . ILE A 1 193 ? -2.239 -7.192 -4.960 1.00 94.50 193 ILE A CA 1
ATOM 1575 C C . ILE A 1 193 ? -1.121 -7.827 -5.793 1.00 94.50 193 ILE A C 1
ATOM 1577 O O . ILE A 1 193 ? -1.322 -8.880 -6.406 1.00 94.50 193 ILE A O 1
ATOM 1581 N N . PHE A 1 194 ? 0.079 -7.237 -5.803 1.00 94.94 194 PHE A N 1
ATOM 1582 C CA . PHE A 1 194 ? 1.229 -7.820 -6.501 1.00 94.94 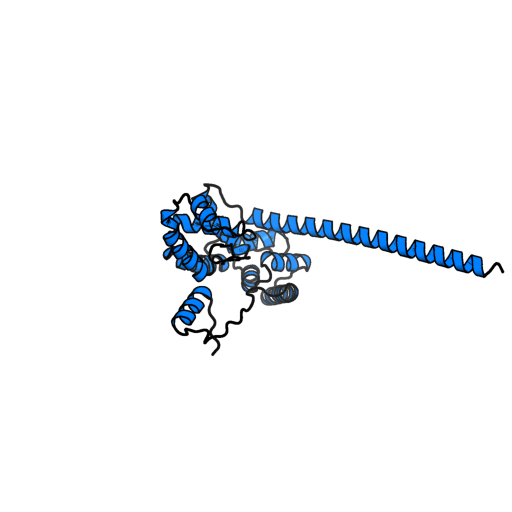194 PHE A CA 1
ATOM 1583 C C . PHE A 1 194 ? 1.653 -9.157 -5.900 1.00 94.94 194 PHE A C 1
ATOM 1585 O O . PHE A 1 194 ? 1.958 -10.097 -6.636 1.00 94.94 194 PHE A O 1
ATOM 1592 N N . TYR A 1 195 ? 1.644 -9.255 -4.573 1.00 95.94 195 TYR A N 1
ATOM 1593 C CA . TYR A 1 195 ? 1.938 -10.477 -3.842 1.00 95.94 195 TYR A CA 1
ATOM 1594 C C . TYR A 1 195 ? 0.932 -11.565 -4.197 1.00 95.94 195 TYR A C 1
ATOM 1596 O O . TYR A 1 195 ? 1.331 -12.675 -4.539 1.00 95.94 195 TYR A O 1
ATOM 1604 N N . HIS A 1 196 ? -0.358 -11.236 -4.230 1.00 95.56 196 HIS A N 1
ATOM 1605 C CA . HIS A 1 196 ? -1.379 -12.179 -4.650 1.00 95.56 196 HIS A CA 1
ATOM 1606 C C . HIS A 1 196 ? -1.147 -12.679 -6.082 1.00 95.56 196 HIS A C 1
ATOM 1608 O O . HIS A 1 196 ? -1.128 -13.883 -6.335 1.00 95.56 196 HIS A O 1
ATOM 1614 N N . LYS A 1 197 ? -0.923 -11.749 -7.014 1.00 92.56 197 LYS A N 1
ATOM 1615 C CA . LYS A 1 197 ? -0.937 -12.039 -8.448 1.00 92.56 197 LYS A CA 1
ATOM 1616 C C . LYS A 1 197 ? 0.352 -12.662 -8.977 1.00 92.56 197 LYS A C 1
ATOM 1618 O O . LYS A 1 197 ? 0.299 -13.494 -9.879 1.00 92.56 197 LYS A O 1
ATOM 1623 N N . TYR A 1 198 ? 1.509 -12.237 -8.473 1.00 93.75 198 TYR A N 1
ATOM 1624 C CA . TYR A 1 198 ? 2.800 -12.541 -9.099 1.00 93.75 198 TYR A CA 1
ATOM 1625 C C . TYR A 1 198 ? 3.685 -13.473 -8.278 1.00 93.75 198 TYR A C 1
ATOM 1627 O O . TYR A 1 198 ? 4.630 -14.038 -8.828 1.00 93.75 198 TYR A O 1
ATOM 1635 N N . ASN A 1 199 ? 3.394 -13.685 -6.991 1.00 95.12 199 ASN A N 1
ATOM 1636 C CA . ASN A 1 199 ? 4.266 -14.486 -6.133 1.00 95.12 199 ASN A CA 1
ATOM 1637 C C . ASN A 1 199 ? 4.414 -15.931 -6.629 1.00 95.12 199 ASN A C 1
ATOM 1639 O O . ASN A 1 199 ? 5.530 -16.446 -6.677 1.00 95.12 199 ASN A O 1
ATOM 1643 N N . PHE A 1 200 ? 3.326 -16.563 -7.078 1.00 94.62 200 PHE A N 1
ATOM 1644 C CA . PHE A 1 200 ? 3.395 -17.918 -7.626 1.00 94.62 200 PHE A CA 1
ATOM 1645 C C . PHE A 1 200 ? 4.144 -17.967 -8.967 1.00 94.62 200 PHE A C 1
ATOM 1647 O O . PHE A 1 200 ? 4.975 -18.849 -9.180 1.00 94.62 200 PHE A O 1
ATOM 1654 N N . GLU A 1 201 ? 3.909 -17.001 -9.860 1.00 92.75 201 GLU A N 1
ATOM 1655 C CA . GLU A 1 201 ? 4.607 -16.914 -11.154 1.00 92.75 201 GLU A CA 1
ATOM 1656 C C . GLU A 1 201 ? 6.128 -16.765 -10.971 1.00 92.75 201 GLU A C 1
ATOM 1658 O O . GLU A 1 201 ? 6.901 -17.374 -11.709 1.00 92.75 201 GLU A O 1
ATOM 1663 N N . ILE A 1 202 ? 6.556 -15.978 -9.979 1.00 92.06 202 ILE A N 1
ATOM 1664 C CA . ILE A 1 202 ? 7.967 -15.635 -9.758 1.00 92.06 202 ILE A CA 1
ATOM 1665 C C . ILE A 1 202 ? 8.686 -16.667 -8.879 1.00 92.06 202 ILE A C 1
ATOM 1667 O O . ILE A 1 202 ? 9.826 -17.024 -9.173 1.00 92.06 202 ILE A O 1
ATOM 1671 N N . TYR A 1 203 ? 8.050 -17.117 -7.794 1.00 93.25 203 TYR A N 1
ATOM 1672 C CA . TYR A 1 203 ? 8.685 -17.916 -6.737 1.00 93.25 203 TYR A CA 1
ATOM 1673 C C . TYR A 1 203 ? 8.075 -19.311 -6.550 1.00 93.25 203 TYR A C 1
ATOM 1675 O O . TYR A 1 203 ? 8.585 -20.080 -5.738 1.00 93.25 203 TYR A O 1
ATOM 1683 N N . HIS A 1 204 ? 6.998 -19.646 -7.269 1.00 94.12 204 HIS A N 1
ATOM 1684 C CA . HIS A 1 204 ? 6.263 -20.916 -7.137 1.00 94.12 204 HIS A CA 1
ATOM 1685 C C . HIS A 1 204 ? 5.788 -21.192 -5.705 1.00 94.12 204 HIS A C 1
ATOM 1687 O O . HIS A 1 204 ? 5.818 -22.320 -5.214 1.00 94.12 204 HIS A O 1
ATOM 1693 N N . GLN A 1 205 ? 5.352 -20.128 -5.030 1.00 94.62 205 GLN A N 1
ATOM 1694 C CA . GLN A 1 205 ? 4.787 -20.167 -3.688 1.00 94.62 205 GLN A CA 1
ATOM 1695 C C . GLN A 1 205 ? 3.416 -19.499 -3.694 1.00 94.62 205 GLN A C 1
ATOM 1697 O O . GLN A 1 205 ? 3.251 -18.413 -4.255 1.00 94.62 205 GLN A O 1
ATOM 1702 N N . GLU A 1 206 ? 2.444 -20.140 -3.052 1.00 93.06 206 GLU A N 1
ATOM 1703 C CA . GLU A 1 206 ? 1.123 -19.548 -2.857 1.00 93.06 206 GLU A CA 1
ATOM 1704 C C . GLU A 1 206 ? 1.220 -18.292 -1.990 1.00 93.06 206 GLU A C 1
ATOM 1706 O O . GLU A 1 206 ? 2.014 -18.210 -1.047 1.00 93.06 206 GLU A O 1
ATOM 1711 N N . SER A 1 207 ? 0.415 -17.294 -2.336 1.00 95.25 207 SER A N 1
ATOM 1712 C CA . SER A 1 207 ? 0.309 -16.064 -1.562 1.00 95.25 207 SER A CA 1
ATOM 1713 C C . SER A 1 207 ? -0.660 -16.253 -0.396 1.00 95.25 207 SER A C 1
ATOM 1715 O O . SER A 1 207 ? -1.681 -16.924 -0.520 1.00 95.25 207 SER A O 1
ATOM 1717 N N . ASN A 1 208 ? -0.360 -15.640 0.749 1.00 95.69 208 ASN A N 1
ATOM 1718 C CA . ASN A 1 208 ? -1.268 -15.605 1.895 1.00 95.69 208 ASN A CA 1
ATOM 1719 C C . ASN A 1 208 ? -1.566 -14.158 2.311 1.00 95.69 208 ASN A C 1
ATOM 1721 O O . ASN A 1 208 ? -0.985 -13.641 3.265 1.00 95.69 208 ASN A O 1
ATOM 1725 N N . VAL A 1 209 ? -2.469 -13.499 1.576 1.00 95.12 209 VAL A N 1
ATOM 1726 C CA . VAL A 1 209 ? -2.867 -12.100 1.832 1.00 95.12 209 VAL A CA 1
ATOM 1727 C C . VAL A 1 209 ? -3.464 -11.940 3.229 1.00 95.12 209 VAL A C 1
ATOM 1729 O O . VAL A 1 209 ? -3.093 -11.014 3.945 1.00 95.12 209 VAL A O 1
ATOM 1732 N N . GLN A 1 210 ? -4.331 -12.867 3.653 1.00 94.88 210 GLN A N 1
ATOM 1733 C CA . GLN A 1 210 ? -4.905 -12.864 5.003 1.00 94.88 210 GLN A CA 1
ATOM 1734 C C . GLN A 1 210 ? -3.798 -12.878 6.060 1.00 94.88 210 GLN A C 1
ATOM 1736 O O . GLN A 1 210 ? -3.796 -12.053 6.967 1.00 94.88 210 GLN A O 1
ATOM 1741 N N . GLY A 1 211 ? -2.819 -13.773 5.914 1.00 93.94 211 GLY A N 1
ATOM 1742 C CA . GLY A 1 211 ? -1.677 -13.874 6.818 1.00 93.94 211 GLY A CA 1
ATOM 1743 C C . GLY A 1 211 ? -0.845 -12.593 6.891 1.00 93.94 211 GLY A C 1
ATOM 1744 O O . GLY A 1 211 ? -0.432 -12.203 7.980 1.00 93.94 211 GLY A O 1
ATOM 1745 N N . GLU A 1 212 ? -0.624 -11.908 5.768 1.00 94.50 212 GLU A N 1
ATOM 1746 C CA . GLU A 1 212 ? 0.076 -10.616 5.756 1.00 94.50 212 GLU A CA 1
ATOM 1747 C C . GLU A 1 212 ? -0.733 -9.513 6.463 1.00 94.50 212 GLU A C 1
ATOM 1749 O O . GLU A 1 212 ? -0.172 -8.746 7.248 1.00 94.50 212 GLU A O 1
ATOM 1754 N N . LEU A 1 213 ? -2.057 -9.476 6.270 1.00 93.38 213 LEU A N 1
ATOM 1755 C CA . LEU A 1 213 ? -2.950 -8.554 6.981 1.00 93.38 213 LEU A CA 1
ATOM 1756 C C . LEU A 1 213 ? -2.959 -8.818 8.496 1.00 93.38 213 LEU A C 1
ATOM 1758 O O . LEU A 1 213 ? -2.845 -7.876 9.281 1.00 93.38 213 LEU A O 1
ATOM 1762 N N . TYR A 1 214 ? -3.016 -10.086 8.916 1.00 92.69 214 TYR A N 1
ATOM 1763 C CA . TYR A 1 214 ? -2.917 -10.472 10.329 1.00 92.69 214 TYR A CA 1
ATOM 1764 C C . TYR A 1 214 ? -1.599 -10.016 10.955 1.00 92.69 214 TYR A C 1
ATOM 1766 O O . TYR A 1 214 ? -1.614 -9.365 12.000 1.00 92.69 214 TYR A O 1
ATOM 1774 N N . LYS A 1 215 ? -0.463 -10.284 10.295 1.00 90.62 215 LYS A N 1
ATOM 1775 C CA . LYS A 1 215 ? 0.860 -9.851 10.776 1.00 90.62 215 LYS A CA 1
ATOM 1776 C C . LYS A 1 215 ? 0.927 -8.341 10.981 1.00 90.62 215 LYS A C 1
ATOM 1778 O O . LYS A 1 215 ? 1.532 -7.888 11.951 1.00 90.62 215 LYS A O 1
ATOM 1783 N N . LYS A 1 216 ? 0.305 -7.561 10.090 1.00 87.88 216 LYS A N 1
ATOM 1784 C CA . LYS A 1 216 ? 0.259 -6.099 10.211 1.00 87.88 216 LYS A CA 1
ATOM 1785 C C . LYS A 1 216 ? -0.467 -5.672 11.489 1.00 87.88 216 LYS A C 1
ATOM 1787 O O . LYS A 1 216 ? 0.044 -4.825 12.217 1.00 87.88 216 LYS A O 1
ATOM 1792 N N . ILE A 1 217 ? -1.613 -6.280 11.798 1.00 85.50 217 ILE A N 1
ATOM 1793 C CA . ILE A 1 217 ? -2.356 -5.977 13.030 1.00 85.50 217 ILE A CA 1
ATOM 1794 C C . ILE A 1 217 ? -1.582 -6.432 14.272 1.00 85.50 217 ILE A C 1
ATOM 1796 O O . ILE A 1 217 ? -1.425 -5.646 15.204 1.00 85.50 217 ILE A O 1
ATOM 1800 N N . GLU A 1 218 ? -1.037 -7.651 14.282 1.00 86.69 218 GLU A N 1
ATOM 1801 C CA . GLU A 1 218 ? -0.252 -8.162 15.416 1.00 86.69 218 GLU A CA 1
ATOM 1802 C C . GLU A 1 218 ? 0.970 -7.284 15.718 1.00 86.69 218 GLU A C 1
ATOM 1804 O O . GLU A 1 218 ? 1.289 -7.014 16.881 1.00 86.69 218 GLU A O 1
ATOM 1809 N N . HIS A 1 219 ? 1.653 -6.806 14.674 1.00 82.62 219 HIS A N 1
ATOM 1810 C CA . HIS A 1 219 ? 2.781 -5.895 14.824 1.00 82.62 219 HIS A CA 1
ATOM 1811 C C . HIS A 1 219 ? 2.355 -4.588 15.505 1.00 82.62 219 HIS A C 1
ATOM 1813 O O . HIS A 1 219 ? 2.989 -4.160 16.470 1.00 82.62 219 HIS A O 1
ATOM 1819 N N . LEU A 1 220 ? 1.226 -4.015 15.083 1.00 80.88 220 LEU A N 1
ATOM 1820 C CA . LEU A 1 220 ? 0.676 -2.795 15.673 1.00 80.88 220 LEU A CA 1
ATOM 1821 C C . LEU A 1 220 ? 0.219 -2.990 17.124 1.00 80.88 220 LEU A C 1
ATOM 1823 O O . LEU A 1 220 ? 0.415 -2.105 17.959 1.00 80.88 220 LEU A O 1
ATOM 1827 N N . GLU A 1 221 ? -0.357 -4.144 17.465 1.00 79.06 221 GLU A N 1
ATOM 1828 C CA . GLU A 1 221 ? -0.705 -4.466 18.852 1.00 79.06 221 GLU A CA 1
ATOM 1829 C C . GLU A 1 221 ? 0.534 -4.566 19.745 1.00 79.06 221 GLU A C 1
ATOM 1831 O O . GLU A 1 221 ? 0.546 -4.056 20.874 1.00 79.06 221 GLU A O 1
ATOM 1836 N N . LYS A 1 222 ? 1.601 -5.187 19.233 1.00 80.06 222 LYS A N 1
ATOM 1837 C CA . LYS A 1 222 ? 2.883 -5.286 19.932 1.00 80.06 222 LYS A CA 1
ATOM 1838 C C . LYS A 1 222 ? 3.495 -3.906 20.167 1.00 80.06 222 LYS A C 1
ATOM 1840 O O . LYS A 1 222 ? 3.924 -3.620 21.289 1.00 80.06 222 LYS A O 1
ATOM 1845 N N . ASP A 1 223 ? 3.484 -3.045 19.155 1.00 75.69 223 ASP A N 1
ATOM 1846 C CA . ASP A 1 223 ? 4.010 -1.683 19.250 1.00 75.69 223 ASP A CA 1
ATOM 1847 C C . ASP A 1 223 ? 3.197 -0.837 20.228 1.00 75.69 223 ASP A C 1
ATOM 1849 O O . ASP A 1 223 ? 3.765 -0.190 21.111 1.00 75.69 223 ASP A O 1
ATOM 1853 N N . LYS A 1 224 ? 1.863 -0.930 20.177 1.00 80.31 224 LYS A N 1
ATOM 1854 C CA . LYS A 1 224 ? 0.968 -0.284 21.146 1.00 80.31 224 LYS A CA 1
ATOM 1855 C C . LYS A 1 224 ? 1.293 -0.702 22.578 1.00 80.31 224 LYS A C 1
ATOM 1857 O O . LYS A 1 224 ? 1.399 0.152 23.460 1.00 80.31 224 LYS A O 1
ATOM 1862 N N . LYS A 1 225 ? 1.469 -2.003 22.829 1.00 79.50 225 LYS A N 1
ATOM 1863 C CA . LYS A 1 225 ? 1.816 -2.524 24.160 1.00 79.50 225 LYS A CA 1
ATOM 1864 C C . LYS A 1 225 ? 3.182 -2.012 24.626 1.00 79.50 225 LYS A C 1
ATOM 1866 O O . LYS A 1 225 ? 3.330 -1.635 25.788 1.00 79.50 225 LYS A O 1
ATOM 1871 N N . SER A 1 226 ? 4.157 -1.961 23.720 1.00 79.00 226 SER A N 1
ATOM 1872 C CA . SER A 1 226 ? 5.489 -1.407 23.985 1.00 79.00 226 SER A CA 1
ATOM 1873 C C . SER A 1 226 ? 5.419 0.077 24.367 1.00 79.00 226 SER A C 1
ATOM 1875 O O . SER A 1 226 ? 5.917 0.472 25.422 1.00 79.00 226 SER A O 1
ATOM 1877 N N . MET A 1 227 ? 4.706 0.890 23.582 1.00 73.81 227 MET A N 1
ATOM 1878 C CA . MET A 1 227 ? 4.519 2.320 23.854 1.00 73.81 227 MET A CA 1
ATOM 1879 C C . MET A 1 227 ? 3.792 2.567 25.181 1.00 73.81 227 MET A C 1
ATOM 1881 O O . MET A 1 227 ? 4.198 3.423 25.966 1.00 73.81 227 MET A O 1
ATOM 1885 N N . GLN A 1 228 ? 2.748 1.792 25.486 1.00 79.56 228 GLN A N 1
ATOM 1886 C CA . GLN A 1 228 ? 2.057 1.874 26.776 1.00 79.56 228 GLN A CA 1
ATOM 1887 C C . GLN A 1 228 ? 2.990 1.553 27.949 1.00 79.56 228 GLN A C 1
ATOM 1889 O O . GLN A 1 228 ? 2.937 2.230 28.976 1.00 79.56 228 GLN A O 1
ATOM 1894 N N . SER A 1 229 ? 3.872 0.564 27.789 1.00 78.94 229 SER A N 1
ATOM 1895 C CA . SER A 1 229 ? 4.890 0.240 28.790 1.00 78.94 229 SER A CA 1
ATOM 1896 C C . SER A 1 229 ? 5.839 1.417 29.030 1.00 78.94 229 SER A C 1
ATOM 1898 O O . SER A 1 229 ? 6.060 1.791 30.180 1.00 78.94 229 SER A O 1
ATOM 1900 N N . GLN A 1 230 ? 6.341 2.048 27.964 1.00 79.69 230 GLN A N 1
ATOM 1901 C CA . GLN A 1 230 ? 7.229 3.217 28.057 1.00 79.69 230 GLN A CA 1
ATOM 1902 C C . GLN A 1 230 ? 6.544 4.415 28.732 1.00 79.69 230 GLN A C 1
ATOM 1904 O O . GLN A 1 230 ? 7.135 5.082 29.581 1.00 79.69 230 GLN A O 1
ATOM 1909 N N . ILE A 1 231 ? 5.272 4.673 28.412 1.00 81.06 231 ILE A N 1
ATOM 1910 C CA . ILE A 1 231 ? 4.487 5.737 29.055 1.00 81.06 231 ILE A CA 1
ATOM 1911 C C . ILE A 1 231 ? 4.328 5.465 30.553 1.00 81.06 231 ILE A C 1
ATOM 1913 O O . ILE A 1 231 ? 4.461 6.380 31.366 1.00 81.06 231 ILE A O 1
ATOM 1917 N N . ASN A 1 232 ? 4.036 4.221 30.931 1.00 84.88 232 ASN A N 1
ATOM 1918 C CA . ASN A 1 232 ? 3.881 3.849 32.335 1.00 84.88 232 ASN A CA 1
ATOM 1919 C C . ASN A 1 232 ? 5.200 3.987 33.107 1.00 84.88 232 ASN A C 1
ATOM 1921 O O . ASN A 1 232 ? 5.194 4.496 34.227 1.00 84.88 232 ASN A O 1
ATOM 1925 N N . GLU A 1 233 ? 6.327 3.622 32.494 1.00 90.69 233 GLU A N 1
ATOM 1926 C CA . GLU A 1 233 ? 7.662 3.842 33.056 1.00 90.69 233 GLU A CA 1
ATOM 1927 C C . GLU A 1 233 ? 7.943 5.337 33.289 1.00 90.69 233 GLU A C 1
ATOM 1929 O O . GLU A 1 233 ? 8.344 5.733 34.386 1.00 90.69 233 GLU A O 1
ATOM 1934 N N . LEU A 1 234 ? 7.678 6.189 32.292 1.00 84.56 234 LEU A N 1
ATOM 1935 C CA . LEU A 1 234 ? 7.856 7.640 32.406 1.00 84.56 234 LEU A CA 1
ATOM 1936 C C . LEU A 1 234 ? 6.964 8.252 33.492 1.00 84.56 234 LEU A C 1
ATOM 1938 O O . LEU A 1 234 ? 7.434 9.081 34.272 1.00 84.56 234 LEU A O 1
ATOM 1942 N N . LYS A 1 235 ? 5.699 7.821 33.583 1.00 85.19 235 LYS A N 1
ATOM 1943 C CA . LYS A 1 235 ? 4.784 8.231 34.660 1.00 85.19 235 LYS A CA 1
ATOM 1944 C C . LYS A 1 235 ? 5.330 7.848 36.035 1.00 85.19 235 LYS A C 1
ATOM 1946 O O . LYS A 1 235 ? 5.282 8.676 36.941 1.00 85.19 235 LYS A O 1
ATOM 1951 N N . GLY A 1 236 ? 5.881 6.640 36.175 1.00 90.56 236 GLY A N 1
ATOM 1952 C CA . GLY A 1 236 ? 6.537 6.185 37.403 1.00 90.56 236 GLY A CA 1
ATOM 1953 C C . GLY A 1 236 ? 7.715 7.079 37.794 1.00 90.56 236 GLY A C 1
ATOM 1954 O O . GLY A 1 236 ? 7.729 7.632 38.891 1.00 90.56 236 GLY A O 1
ATOM 1955 N N . ARG A 1 237 ? 8.642 7.329 36.859 1.00 89.31 237 ARG A N 1
ATOM 1956 C CA . ARG A 1 237 ? 9.794 8.224 37.084 1.00 89.31 237 ARG A CA 1
ATOM 1957 C C . ARG A 1 237 ? 9.371 9.644 37.456 1.00 89.31 237 ARG A C 1
ATOM 1959 O O . ARG A 1 237 ? 9.958 10.264 38.339 1.00 89.31 237 ARG A O 1
ATOM 1966 N N . MET A 1 238 ? 8.346 10.175 36.793 1.00 85.38 238 MET A N 1
ATOM 1967 C CA . MET A 1 238 ? 7.831 11.511 37.085 1.00 85.38 238 MET A CA 1
ATOM 1968 C C . MET A 1 238 ? 7.183 11.577 38.474 1.00 85.38 238 MET A C 1
ATOM 1970 O O . MET A 1 238 ? 7.406 12.548 39.196 1.00 85.38 238 MET A O 1
ATOM 1974 N N . LEU A 1 239 ? 6.436 10.545 38.875 1.00 91.19 239 LEU A N 1
ATOM 1975 C CA . LEU A 1 239 ? 5.864 10.448 40.217 1.00 91.19 239 LEU A CA 1
ATOM 1976 C C . LEU A 1 239 ? 6.960 10.425 41.289 1.00 91.19 239 LEU A C 1
ATOM 1978 O O . LEU A 1 239 ? 6.874 11.180 42.254 1.00 91.19 239 LEU A O 1
ATOM 1982 N N . GLU A 1 240 ? 8.008 9.621 41.101 1.00 92.81 240 GLU A N 1
ATOM 1983 C CA . GLU A 1 240 ? 9.156 9.566 42.016 1.00 92.81 240 GLU A CA 1
ATOM 1984 C C . GLU A 1 240 ? 9.831 10.934 42.170 1.00 92.81 240 GLU A C 1
ATOM 1986 O O . GLU A 1 240 ? 10.089 11.379 43.291 1.00 92.81 240 GLU A O 1
ATOM 1991 N N . LEU A 1 241 ? 10.057 11.643 41.058 1.00 90.88 241 LEU A N 1
ATOM 1992 C CA . LEU A 1 241 ? 10.629 12.992 41.071 1.00 90.88 241 LEU A CA 1
ATOM 1993 C C . LEU A 1 241 ? 9.741 13.994 41.818 1.00 90.88 241 LEU A C 1
ATOM 1995 O O . LEU A 1 241 ? 10.252 14.810 42.589 1.00 90.88 241 LEU A O 1
ATOM 1999 N N . VAL A 1 242 ? 8.422 13.941 41.611 1.00 90.19 242 VAL A N 1
ATOM 2000 C CA . VAL A 1 242 ? 7.460 14.810 42.305 1.00 90.19 242 VAL A CA 1
ATOM 2001 C C . VAL A 1 242 ? 7.449 14.512 43.805 1.00 90.19 242 VAL A C 1
ATOM 2003 O O . VAL A 1 242 ? 7.581 15.438 44.604 1.00 90.19 242 VAL A O 1
ATOM 2006 N N . VAL A 1 243 ? 7.378 13.238 44.200 1.00 93.50 243 VAL A N 1
ATOM 2007 C CA . VAL A 1 243 ? 7.419 12.825 45.613 1.00 93.50 243 VAL A CA 1
ATOM 2008 C C . VAL A 1 243 ? 8.715 13.289 46.275 1.00 93.50 243 VAL A C 1
ATOM 2010 O O . VAL A 1 243 ? 8.682 13.888 47.349 1.00 93.50 243 VAL A O 1
ATOM 2013 N N . LEU A 1 244 ? 9.863 13.083 45.626 1.00 92.69 244 LEU A N 1
ATOM 2014 C CA . LEU A 1 244 ? 11.162 13.498 46.154 1.00 92.69 244 LEU A CA 1
ATOM 2015 C C . LEU A 1 244 ? 11.264 15.024 46.299 1.00 92.69 244 LEU A C 1
ATOM 2017 O O . LEU A 1 244 ? 11.834 15.524 47.273 1.00 92.69 244 LEU A O 1
ATOM 2021 N N . ARG A 1 245 ? 10.688 15.781 45.360 1.00 90.31 245 ARG A N 1
ATOM 2022 C CA . ARG A 1 245 ? 10.621 17.245 45.431 1.00 90.31 245 ARG A CA 1
ATOM 2023 C C . ARG A 1 245 ? 9.786 17.720 46.618 1.00 90.31 245 ARG A C 1
ATOM 2025 O O . ARG A 1 245 ? 10.255 18.587 47.357 1.00 90.31 245 ARG A O 1
ATOM 2032 N N . GLU A 1 246 ? 8.602 17.149 46.826 1.00 90.88 246 GLU A N 1
ATOM 2033 C CA . GLU A 1 246 ? 7.731 17.513 47.949 1.00 90.88 246 GLU A CA 1
ATOM 2034 C C . GLU A 1 246 ? 8.346 17.120 49.297 1.00 90.88 246 GLU A C 1
ATOM 2036 O O . GLU A 1 246 ? 8.391 17.937 50.215 1.00 90.88 246 GLU A O 1
ATOM 2041 N N . LEU A 1 247 ? 8.949 15.930 49.404 1.00 90.44 247 LEU A N 1
ATOM 2042 C CA . LEU A 1 247 ? 9.685 15.524 50.608 1.00 90.44 247 LEU A CA 1
ATOM 2043 C C . LEU A 1 247 ? 10.827 16.497 50.936 1.00 90.44 247 LEU A C 1
ATOM 2045 O O . LEU A 1 247 ? 11.006 16.889 52.093 1.00 90.44 247 LEU A O 1
ATOM 2049 N N . ASN A 1 248 ? 11.581 16.932 49.924 1.00 88.06 248 ASN A N 1
ATOM 2050 C CA . ASN A 1 248 ? 12.643 17.924 50.097 1.00 88.06 248 ASN A CA 1
ATOM 2051 C C . ASN A 1 248 ? 12.104 19.302 50.502 1.00 88.06 248 ASN A C 1
ATOM 2053 O O . ASN A 1 248 ? 12.746 19.996 51.294 1.00 88.06 248 ASN A O 1
ATOM 2057 N N . LYS A 1 249 ? 10.934 19.700 49.995 1.00 87.75 249 LYS A N 1
ATOM 2058 C CA . LYS A 1 249 ? 10.257 20.940 50.389 1.00 87.75 249 LYS A CA 1
ATOM 2059 C C . LYS A 1 249 ? 9.828 20.888 51.857 1.00 87.75 249 LYS A C 1
ATOM 2061 O O . LYS A 1 249 ? 10.242 21.753 52.625 1.00 87.75 249 LYS A O 1
ATOM 2066 N N . CYS A 1 250 ? 9.142 19.825 52.276 1.00 82.81 250 CYS A N 1
ATOM 2067 C CA . CYS A 1 250 ? 8.761 19.619 53.676 1.00 82.81 250 CYS A CA 1
ATOM 2068 C C . CYS A 1 250 ? 9.980 19.584 54.612 1.00 82.81 250 CYS A C 1
ATOM 2070 O O . CYS A 1 250 ? 9.922 20.085 55.735 1.00 82.81 250 CYS A O 1
ATOM 2072 N N . LYS A 1 251 ? 11.105 19.011 54.161 1.00 82.25 251 LYS A N 1
ATOM 2073 C CA . LYS A 1 251 ? 12.360 19.007 54.927 1.00 82.25 251 LYS A CA 1
ATOM 2074 C C . LYS A 1 251 ? 12.919 20.420 55.121 1.00 82.25 251 LYS A C 1
ATOM 2076 O O . LYS A 1 251 ? 13.333 20.749 56.230 1.00 82.25 251 LYS A O 1
ATOM 2081 N N . LYS A 1 252 ? 12.909 21.252 54.074 1.00 79.38 252 LYS A N 1
ATOM 2082 C CA . LYS A 1 252 ? 13.347 22.657 54.148 1.00 79.38 252 LYS A CA 1
ATOM 2083 C C . LYS A 1 252 ? 12.425 23.504 55.028 1.00 79.38 252 LYS A C 1
ATOM 2085 O O . LYS A 1 252 ? 12.916 24.280 55.837 1.00 79.38 252 LYS A O 1
ATOM 2090 N N . GLU A 1 253 ? 11.111 23.316 54.927 1.00 77.31 253 GLU A N 1
ATOM 2091 C CA . GLU A 1 253 ? 10.127 24.021 55.762 1.00 77.31 253 GLU A CA 1
ATOM 2092 C C . GLU A 1 253 ? 10.265 23.648 57.247 1.00 77.31 253 GLU A C 1
ATOM 2094 O O . GLU A 1 253 ? 10.271 24.528 58.104 1.00 77.31 253 GLU A O 1
ATOM 2099 N N . LYS A 1 254 ? 10.496 22.365 57.566 1.00 69.81 254 LYS A N 1
ATOM 2100 C CA . LYS A 1 254 ? 10.806 21.930 58.941 1.00 69.81 254 LYS A CA 1
ATOM 2101 C C . LYS A 1 254 ? 12.112 22.511 59.489 1.00 69.81 254 LYS A C 1
ATOM 2103 O O . LYS A 1 254 ? 12.208 22.732 60.690 1.00 69.81 254 LYS A O 1
ATOM 2108 N N . GLN A 1 255 ? 13.115 22.747 58.644 1.00 62.38 255 GLN A N 1
ATOM 2109 C CA . GLN A 1 255 ? 14.359 23.402 59.065 1.00 62.38 255 GLN A CA 1
ATOM 2110 C C . GLN A 1 255 ? 14.178 24.908 59.308 1.00 62.38 255 GLN A C 1
ATOM 2112 O O . GLN A 1 255 ? 14.861 25.453 60.166 1.00 62.38 255 GLN A O 1
ATOM 2117 N N . ALA A 1 256 ? 13.248 25.565 58.607 1.00 57.81 256 ALA A N 1
ATOM 2118 C CA . ALA A 1 256 ? 12.950 26.990 58.782 1.00 57.81 256 ALA A CA 1
ATOM 2119 C C . ALA A 1 256 ? 12.080 27.301 60.019 1.00 57.81 256 ALA A C 1
ATOM 2121 O O . ALA A 1 256 ? 12.130 28.416 60.524 1.00 57.81 256 ALA A O 1
ATOM 2122 N N . LEU A 1 257 ? 11.303 26.328 60.511 1.00 53.97 257 LEU A N 1
ATOM 2123 C CA . LEU A 1 257 ? 10.456 26.439 61.712 1.00 53.97 257 LEU A CA 1
ATOM 2124 C C . LEU A 1 257 ? 11.192 26.154 63.038 1.00 53.97 257 LEU A C 1
ATOM 2126 O O . LEU A 1 257 ? 10.615 26.365 64.099 1.00 53.97 257 LEU A O 1
ATOM 2130 N N . ASN A 1 258 ? 12.439 25.671 62.988 1.00 50.62 258 ASN A N 1
ATOM 2131 C CA . ASN A 1 258 ? 13.271 25.359 64.161 1.00 50.62 258 ASN A CA 1
ATOM 2132 C C . ASN A 1 258 ? 14.272 26.488 64.509 1.00 50.62 258 ASN A C 1
ATOM 2134 O O . ASN A 1 258 ? 15.365 26.202 65.002 1.00 50.62 258 ASN A O 1
ATOM 2138 N N . ILE A 1 259 ? 13.918 27.749 64.234 1.00 43.81 259 ILE A N 1
ATOM 2139 C CA . ILE A 1 259 ? 14.652 28.952 64.674 1.00 43.81 259 ILE A CA 1
ATOM 2140 C C . ILE A 1 259 ? 13.839 29.649 65.761 1.00 43.81 259 ILE A C 1
ATOM 2142 O O . ILE A 1 259 ? 12.634 29.876 65.515 1.00 43.81 259 ILE A O 1
#